Protein AF-0000000073154605 (afdb_homodimer)

Structure (mmCIF, N/CA/C/O backbone):
data_AF-0000000073154605-model_v1
#
loop_
_entity.id
_entity.type
_entity.pdbx_description
1 polymer 'Centromere protein S isoform X3'
#
loop_
_atom_site.group_PDB
_atom_site.id
_atom_site.type_symbol
_atom_site.label_atom_id
_atom_site.label_alt_id
_atom_site.label_comp_id
_atom_site.label_asym_id
_atom_site.label_entity_id
_atom_site.label_seq_id
_atom_site.pdbx_PDB_ins_code
_atom_site.Cartn_x
_atom_site.Cartn_y
_atom_site.Cartn_z
_atom_site.occupancy
_atom_site.B_iso_or_equiv
_atom_site.auth_seq_id
_atom_site.auth_comp_id
_atom_site.auth_asym_id
_atom_site.auth_atom_id
_atom_site.pdbx_PDB_model_num
ATOM 1 N N . MET A 1 1 ? 25.906 -16.406 -21.266 1 54.16 1 MET A N 1
ATOM 2 C CA . MET A 1 1 ? 24.828 -16.844 -20.391 1 54.16 1 MET A CA 1
ATOM 3 C C . MET A 1 1 ? 24.484 -15.773 -19.359 1 54.16 1 MET A C 1
ATOM 5 O O . MET A 1 1 ? 23.312 -15.562 -19.047 1 54.16 1 MET A O 1
ATOM 9 N N . GLY A 1 2 ? 25.531 -15.023 -18.812 1 66.06 2 GLY A N 1
ATOM 10 C CA . GLY A 1 2 ? 25.406 -13.922 -17.875 1 66.06 2 GLY A CA 1
ATOM 11 C C . GLY A 1 2 ? 24.75 -12.695 -18.469 1 66.06 2 GLY A C 1
ATOM 12 O O . GLY A 1 2 ? 24 -12 -17.781 1 66.06 2 GLY A O 1
ATOM 13 N N . SER A 1 3 ? 25.031 -12.633 -19.812 1 69.06 3 SER A N 1
ATOM 14 C CA . SER A 1 3 ? 24.594 -11.414 -20.469 1 69.06 3 SER A CA 1
ATOM 15 C C . SER A 1 3 ? 23.062 -11.383 -20.625 1 69.06 3 SER A C 1
ATOM 17 O O . SER A 1 3 ? 22.438 -10.336 -20.469 1 69.06 3 SER A O 1
ATOM 19 N N . ASP A 1 4 ? 22.5 -12.578 -21.016 1 68.06 4 ASP A N 1
ATOM 20 C CA . ASP A 1 4 ? 21.062 -12.648 -21.203 1 68.06 4 ASP A CA 1
ATOM 21 C C . ASP A 1 4 ? 20.312 -12.43 -19.891 1 68.06 4 ASP A C 1
ATOM 23 O O . ASP A 1 4 ? 19.266 -11.789 -19.875 1 68.06 4 ASP A O 1
ATOM 27 N N . VAL A 1 5 ? 20.906 -13.008 -18.875 1 69.06 5 VAL A N 1
ATOM 28 C CA . VAL A 1 5 ? 20.328 -12.867 -17.547 1 69.06 5 VAL A CA 1
ATOM 29 C C . VAL A 1 5 ? 20.375 -11.398 -17.109 1 69.06 5 VAL A C 1
ATOM 31 O O . VAL A 1 5 ? 19.422 -10.883 -16.547 1 69.06 5 VAL A O 1
ATOM 34 N N . ASP A 1 6 ? 21.422 -10.789 -17.422 1 68.75 6 ASP A N 1
ATOM 35 C CA . ASP A 1 6 ? 21.578 -9.383 -17.062 1 68.75 6 ASP A CA 1
ATOM 36 C C . ASP A 1 6 ? 20.578 -8.508 -17.812 1 68.75 6 ASP A C 1
ATOM 38 O O . ASP A 1 6 ? 20.047 -7.551 -17.234 1 68.75 6 ASP A O 1
ATOM 42 N N . ARG A 1 7 ? 20.312 -8.945 -19.062 1 70.44 7 ARG A N 1
ATOM 43 C CA . ARG A 1 7 ? 19.344 -8.195 -19.859 1 70.44 7 ARG A CA 1
ATOM 44 C C . ARG A 1 7 ? 17.938 -8.367 -19.312 1 70.44 7 ARG A C 1
ATOM 46 O O . ARG A 1 7 ? 17.156 -7.406 -19.25 1 70.44 7 ARG A O 1
ATOM 53 N N . GLY A 1 8 ? 17.609 -9.57 -18.984 1 73.75 8 GLY A N 1
ATOM 54 C CA . GLY A 1 8 ? 16.312 -9.859 -18.391 1 73.75 8 GLY A CA 1
ATOM 55 C C . GLY A 1 8 ? 16.062 -9.086 -17.109 1 73.75 8 GLY A C 1
ATOM 56 O O . GLY A 1 8 ? 14.961 -8.562 -16.906 1 73.75 8 GLY A O 1
ATOM 57 N N . GLU A 1 9 ? 17.078 -8.938 -16.297 1 75.81 9 GLU A N 1
ATOM 58 C CA . GLU A 1 9 ? 16.969 -8.211 -15.031 1 75.81 9 GLU A CA 1
ATOM 59 C C . GLU A 1 9 ? 16.812 -6.707 -15.273 1 75.81 9 GLU A C 1
ATOM 61 O O . GLU A 1 9 ? 16.062 -6.035 -14.562 1 75.81 9 GLU A O 1
ATOM 66 N N . GLU A 1 10 ? 17.531 -6.258 -16.266 1 76.94 10 GLU A N 1
ATOM 67 C CA . GLU A 1 10 ? 17.469 -4.836 -16.609 1 76.94 10 GLU A CA 1
ATOM 68 C C . GLU A 1 10 ? 16.078 -4.461 -17.109 1 76.94 10 GLU A C 1
ATOM 70 O O . GLU A 1 10 ? 15.555 -3.398 -16.781 1 76.94 10 GLU A O 1
ATOM 75 N N . GLU A 1 11 ? 15.539 -5.336 -17.922 1 78.88 11 GLU A N 1
ATOM 76 C CA . GLU A 1 11 ? 14.203 -5.098 -18.469 1 78.88 11 GLU A CA 1
ATOM 77 C C . GLU A 1 11 ? 13.156 -5.117 -17.359 1 78.88 11 GLU A C 1
ATOM 79 O O . GLU A 1 11 ? 12.211 -4.316 -17.375 1 78.88 11 GLU A O 1
ATOM 84 N N . GLU A 1 12 ? 13.312 -5.934 -16.438 1 81.44 12 GLU A N 1
ATOM 85 C CA . GLU A 1 12 ? 12.398 -6.016 -15.305 1 81.44 12 GLU A CA 1
ATOM 86 C C . GLU A 1 12 ? 12.484 -4.762 -14.43 1 81.44 12 GLU A C 1
ATOM 88 O O . GLU A 1 12 ? 11.469 -4.27 -13.945 1 81.44 12 GLU A O 1
ATOM 93 N N . GLU A 1 13 ? 13.703 -4.34 -14.352 1 80.38 13 GLU A N 1
ATOM 94 C CA . GLU A 1 13 ? 13.891 -3.115 -13.578 1 80.38 13 GLU A CA 1
ATOM 95 C C . GLU A 1 13 ? 13.258 -1.918 -14.281 1 80.38 13 GLU A C 1
ATOM 97 O O . GLU A 1 13 ? 12.656 -1.061 -13.633 1 80.38 13 GLU A O 1
ATOM 102 N N . ALA A 1 14 ? 13.492 -1.911 -15.562 1 82.75 14 ALA A N 1
ATOM 103 C CA . ALA A 1 14 ? 12.898 -0.817 -16.328 1 82.75 14 ALA A CA 1
ATOM 104 C C . ALA A 1 14 ? 11.375 -0.839 -16.234 1 82.75 14 ALA A C 1
ATOM 106 O O . ALA A 1 14 ? 10.742 0.208 -16.094 1 82.75 14 ALA A O 1
ATOM 107 N N . ALA A 1 15 ? 10.82 -2 -16.375 1 80.5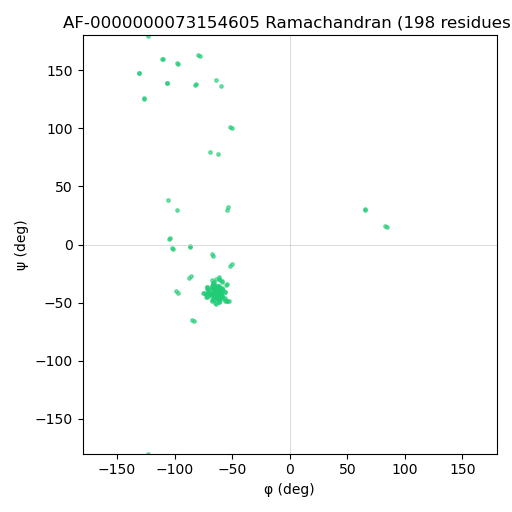6 15 ALA A N 1
ATOM 108 C CA . ALA A 1 15 ? 9.375 -2.131 -16.25 1 80.56 15 ALA A CA 1
ATOM 109 C C . ALA A 1 15 ? 8.906 -1.721 -14.852 1 80.56 15 ALA A C 1
ATOM 111 O O . ALA A 1 15 ? 7.887 -1.049 -14.703 1 80.56 15 ALA A O 1
ATOM 112 N N . SER A 1 16 ? 9.656 -2.027 -13.891 1 85.25 16 SER A N 1
ATOM 113 C CA . SER A 1 16 ? 9.32 -1.676 -12.516 1 85.25 16 SER A CA 1
ATOM 114 C C . SER A 1 16 ? 9.359 -0.166 -12.305 1 85.25 16 SER A C 1
ATOM 116 O O . SER A 1 16 ? 8.516 0.388 -11.594 1 85.25 16 SER A O 1
ATOM 118 N N . GLU A 1 17 ? 10.289 0.474 -12.953 1 87.38 17 GLU A N 1
ATOM 119 C CA . GLU A 1 17 ? 10.398 1.925 -12.828 1 87.38 17 GLU A CA 1
ATOM 120 C C . GLU A 1 17 ? 9.18 2.621 -13.422 1 87.38 17 GLU A C 1
ATOM 122 O O . GLU A 1 17 ? 8.703 3.623 -12.883 1 87.38 17 GLU A O 1
ATOM 127 N N . LEU A 1 18 ? 8.781 2.109 -14.523 1 87.25 18 LEU A N 1
ATOM 128 C CA . LEU A 1 18 ? 7.59 2.672 -15.148 1 87.25 18 LEU A CA 1
ATOM 129 C C . LEU A 1 18 ? 6.375 2.494 -14.242 1 87.25 18 LEU A C 1
ATOM 131 O O . LEU A 1 18 ? 5.57 3.416 -14.086 1 87.25 18 LEU A O 1
ATOM 135 N N . LEU A 1 19 ? 6.242 1.37 -13.703 1 88.88 19 LEU A N 1
ATOM 136 C CA . LEU A 1 19 ? 5.141 1.097 -12.789 1 88.88 19 LEU A CA 1
ATOM 137 C C . LEU A 1 19 ? 5.215 2 -11.562 1 88.88 19 LEU A C 1
ATOM 139 O O . LEU A 1 19 ? 4.188 2.498 -11.086 1 88.88 19 LEU A O 1
ATOM 143 N N . ARG A 1 20 ? 6.426 2.211 -11.133 1 89.19 20 ARG A N 1
ATOM 144 C CA . ARG A 1 20 ? 6.625 3.072 -9.969 1 89.19 20 ARG A CA 1
ATOM 145 C C . ARG A 1 20 ? 6.18 4.5 -10.266 1 89.19 20 ARG A C 1
ATOM 147 O O . ARG A 1 20 ? 5.539 5.141 -9.43 1 89.19 20 ARG A O 1
ATOM 154 N N . ASP A 1 21 ? 6.516 4.98 -11.438 1 90.19 21 ASP A N 1
ATOM 155 C CA . ASP A 1 21 ? 6.137 6.336 -11.828 1 90.19 21 ASP A CA 1
ATOM 156 C C . ASP A 1 21 ? 4.617 6.488 -11.883 1 90.19 21 ASP A C 1
ATOM 158 O O . ASP A 1 21 ? 4.066 7.477 -11.398 1 90.19 21 ASP A O 1
ATOM 162 N N . ARG A 1 22 ? 4.031 5.551 -12.445 1 87.31 22 ARG A N 1
ATOM 163 C CA . ARG A 1 22 ? 2.576 5.578 -12.539 1 87.31 22 ARG A CA 1
ATOM 164 C C . ARG A 1 22 ? 1.94 5.492 -11.156 1 87.31 22 ARG A C 1
ATOM 166 O O . ARG A 1 22 ? 0.987 6.215 -10.859 1 87.31 22 ARG A O 1
ATOM 173 N N . PHE A 1 23 ? 2.471 4.641 -10.336 1 92.25 23 PHE A N 1
ATOM 174 C CA . PHE A 1 23 ? 1.978 4.438 -8.977 1 92.25 23 PHE A CA 1
ATOM 175 C C . PHE A 1 23 ? 2.137 5.707 -8.148 1 92.25 23 PHE A C 1
ATOM 177 O O . PHE A 1 23 ? 1.251 6.055 -7.367 1 92.25 23 PHE A O 1
ATOM 184 N N . ARG A 1 24 ? 3.178 6.371 -8.383 1 91.56 24 ARG A N 1
ATOM 185 C CA . ARG A 1 24 ? 3.459 7.605 -7.648 1 91.56 24 ARG A CA 1
ATOM 186 C C . ARG A 1 24 ? 2.361 8.641 -7.879 1 91.56 24 ARG A C 1
ATOM 188 O O . ARG A 1 24 ? 1.897 9.281 -6.934 1 91.56 24 ARG A O 1
ATOM 195 N N . LEU A 1 25 ? 1.915 8.781 -9.07 1 89.31 25 LEU A N 1
ATOM 196 C CA . LEU A 1 25 ? 0.878 9.758 -9.391 1 89.31 25 LEU A CA 1
ATOM 197 C C . LEU A 1 25 ? -0.416 9.438 -8.648 1 89.31 25 LEU A C 1
ATOM 199 O O . LEU A 1 25 ? -1.068 10.336 -8.117 1 89.31 25 LEU A O 1
ATOM 203 N N . CYS A 1 26 ? -0.722 8.188 -8.609 1 89.44 26 CYS A N 1
ATOM 204 C CA . CYS A 1 26 ? -1.932 7.766 -7.91 1 89.44 26 CYS A CA 1
ATOM 205 C C . CYS A 1 26 ? -1.812 8.031 -6.41 1 89.44 26 CYS A C 1
ATOM 207 O O . CYS A 1 26 ? -2.756 8.516 -5.785 1 89.44 26 CYS A O 1
ATOM 209 N N . THR A 1 27 ? -0.677 7.785 -5.867 1 92.56 27 THR A N 1
ATOM 210 C CA . THR A 1 27 ? -0.478 7.93 -4.43 1 92.56 27 THR A CA 1
ATOM 211 C C . THR A 1 27 ? -0.45 9.406 -4.031 1 92.56 27 THR A C 1
ATOM 213 O O . THR A 1 27 ? -0.938 9.773 -2.959 1 92.56 27 THR A O 1
ATOM 216 N N . ILE A 1 28 ? 0.121 10.203 -4.891 1 90.88 28 ILE A N 1
ATOM 217 C CA . ILE A 1 28 ? 0.143 11.641 -4.648 1 90.88 28 ILE A CA 1
ATOM 218 C C . ILE A 1 28 ? -1.283 12.156 -4.473 1 90.88 28 ILE A C 1
ATOM 220 O O . ILE A 1 28 ? -1.573 12.891 -3.525 1 90.88 28 ILE A O 1
ATOM 224 N N . SER A 1 29 ? -2.119 11.719 -5.375 1 91.81 29 SER A N 1
ATOM 225 C CA . SER A 1 29 ? -3.506 12.172 -5.316 1 91.81 29 SER A CA 1
ATOM 226 C C . SER A 1 29 ? -4.172 11.742 -4.012 1 91.81 29 SER A C 1
ATOM 228 O O . SER A 1 29 ? -4.961 12.5 -3.438 1 91.81 29 SER A O 1
ATOM 230 N N . ILE A 1 30 ? -3.875 10.609 -3.553 1 92.88 30 ILE A N 1
ATOM 231 C CA . ILE A 1 30 ? -4.438 10.094 -2.311 1 92.88 30 ILE A CA 1
ATOM 232 C C . ILE A 1 30 ? -3.928 10.914 -1.129 1 92.88 30 ILE A C 1
ATOM 234 O O . ILE A 1 30 ? -4.715 11.352 -0.285 1 92.88 30 ILE A O 1
ATOM 238 N N . ALA A 1 31 ? -2.646 11.109 -1.117 1 93 31 ALA A N 1
ATOM 239 C CA . ALA A 1 31 ? -2.029 11.852 -0.023 1 93 31 ALA A CA 1
ATOM 240 C C . ALA A 1 31 ? -2.541 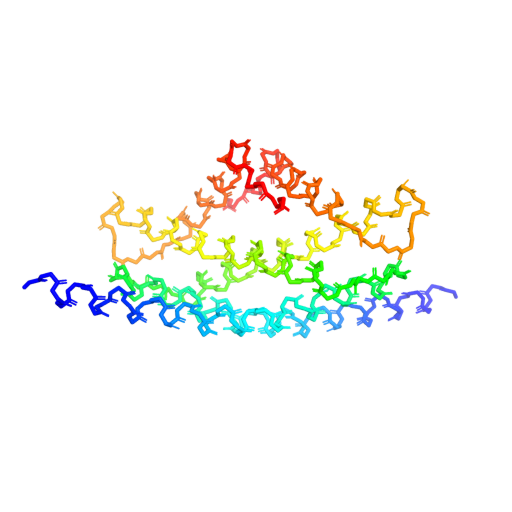13.289 0.023 1 93 31 ALA A C 1
ATOM 242 O O . ALA A 1 31 ? -2.812 13.82 1.101 1 93 31 ALA A O 1
ATOM 243 N N . GLU A 1 32 ? -2.656 13.883 -1.106 1 91.19 32 GLU A N 1
ATOM 244 C CA . GLU A 1 32 ? -3.143 15.258 -1.187 1 91.19 32 GLU A CA 1
ATOM 245 C C . GLU A 1 32 ? -4.605 15.352 -0.755 1 91.19 32 GLU A C 1
ATOM 247 O O . GLU A 1 32 ? -5.004 16.312 -0.102 1 91.19 32 GLU A O 1
ATOM 252 N N . ALA A 1 33 ? -5.359 14.398 -1.197 1 90.88 33 ALA A N 1
ATOM 253 C CA . ALA A 1 33 ? -6.766 14.367 -0.792 1 90.88 33 ALA A CA 1
ATOM 254 C C . ALA A 1 33 ? -6.895 14.25 0.723 1 90.88 33 ALA A C 1
ATOM 256 O O . ALA A 1 33 ? -7.715 14.93 1.339 1 90.88 33 ALA A O 1
ATOM 257 N N . GLU A 1 34 ? -6.133 13.414 1.333 1 91.62 34 GLU A N 1
ATOM 258 C CA . GLU A 1 34 ? -6.152 13.25 2.785 1 91.62 34 GLU A CA 1
ATOM 259 C C . GLU A 1 34 ? -5.699 14.531 3.486 1 91.62 34 GLU A C 1
ATOM 261 O O . GLU A 1 34 ? -6.27 14.914 4.508 1 91.62 34 GLU A O 1
ATOM 266 N N . ALA A 1 35 ? -4.66 15.133 2.906 1 92.06 35 ALA A N 1
ATOM 267 C CA . ALA A 1 35 ? -4.148 16.375 3.484 1 92.06 35 ALA A CA 1
ATOM 268 C C . ALA A 1 35 ? -5.215 17.469 3.479 1 92.06 35 ALA A C 1
ATOM 270 O O . ALA A 1 35 ? -5.387 18.172 4.469 1 92.06 35 ALA A O 1
ATOM 271 N N . LYS A 1 36 ? -5.84 17.594 2.369 1 90.56 36 LYS A N 1
ATOM 272 C CA . LYS A 1 36 ? -6.906 18.578 2.23 1 90.56 36 LYS A CA 1
ATOM 273 C C . LYS A 1 36 ? -8.031 18.312 3.221 1 90.56 36 LYS A C 1
ATOM 275 O O . LYS A 1 36 ? -8.547 19.234 3.854 1 90.56 36 LYS A O 1
ATOM 280 N N . GLN A 1 37 ? -8.414 17.094 3.344 1 88.25 37 GLN A N 1
ATOM 281 C CA . GLN A 1 37 ? -9.492 16.703 4.246 1 88.25 37 GLN A CA 1
ATOM 282 C C . GLN A 1 37 ? -9.148 17.047 5.695 1 88.25 37 GLN A C 1
ATOM 284 O O . GLN A 1 37 ? -10.031 17.391 6.48 1 88.25 37 GLN A O 1
ATOM 289 N N . ASN A 1 38 ? -7.887 17.031 6.031 1 88.75 38 ASN A N 1
ATOM 290 C CA . ASN A 1 38 ? -7.461 17.234 7.414 1 88.75 38 ASN A CA 1
ATOM 291 C C . ASN A 1 38 ? -6.898 18.641 7.621 1 88.75 38 ASN A C 1
ATOM 293 O O . ASN A 1 38 ? -6.375 18.953 8.695 1 88.75 38 ASN A O 1
ATOM 297 N N . GLY A 1 39 ? -7 19.438 6.559 1 90.5 39 GLY A N 1
ATOM 298 C CA . GLY A 1 39 ? -6.512 20.812 6.668 1 90.5 39 GLY A CA 1
ATOM 299 C C . GLY A 1 39 ? -5.012 20.891 6.867 1 90.5 39 GLY A C 1
ATOM 300 O O . GLY A 1 39 ? -4.523 21.75 7.609 1 90.5 39 GLY A O 1
ATOM 301 N N . MET A 1 40 ? -4.293 19.938 6.34 1 92.69 40 MET A N 1
ATOM 302 C CA . MET A 1 40 ? -2.84 19.875 6.465 1 92.69 40 MET A CA 1
ATOM 303 C C . MET A 1 40 ? -2.166 20.141 5.125 1 92.69 40 MET A C 1
ATOM 305 O O . MET A 1 40 ? -2.822 20.141 4.082 1 92.69 40 MET A O 1
ATOM 309 N N . GLU A 1 41 ? -0.926 20.516 5.258 1 93.12 41 GLU A N 1
ATOM 310 C CA . GLU A 1 41 ? -0.073 20.609 4.078 1 93.12 41 GLU A CA 1
ATOM 311 C C . GLU A 1 41 ? 0.935 19.453 4.035 1 93.12 41 GLU A C 1
ATOM 313 O O . GLU A 1 41 ? 1.478 19.062 5.066 1 93.12 41 GLU A O 1
ATOM 318 N N . ILE A 1 42 ? 1.117 18.938 2.865 1 93.56 42 ILE A N 1
ATOM 319 C CA . ILE A 1 42 ? 2.109 17.891 2.676 1 93.56 42 ILE A CA 1
ATOM 320 C C . ILE A 1 42 ? 3.064 18.281 1.55 1 93.56 42 ILE A C 1
ATOM 322 O O . ILE A 1 42 ? 2.631 18.734 0.49 1 93.56 42 ILE A O 1
ATOM 326 N N . SER A 1 43 ? 4.355 18.266 1.868 1 93.31 43 SER A N 1
ATOM 327 C CA . SER A 1 43 ? 5.359 18.656 0.884 1 93.31 43 SER A CA 1
ATOM 328 C C . SER A 1 43 ? 5.621 17.531 -0.115 1 93.31 43 SER A C 1
ATOM 330 O O . SER A 1 43 ? 5.316 16.375 0.155 1 93.31 43 SER A O 1
ATOM 332 N N . GLN A 1 44 ? 6.242 17.906 -1.273 1 91.75 44 GLN A N 1
ATOM 333 C CA . GLN A 1 44 ? 6.488 16.953 -2.357 1 91.75 44 GLN A CA 1
ATOM 334 C C . GLN A 1 44 ? 7.438 15.844 -1.915 1 91.75 44 GLN A C 1
ATOM 336 O O . GLN A 1 44 ? 7.215 14.672 -2.211 1 91.75 44 GLN A O 1
ATOM 341 N N . PRO A 1 45 ? 8.477 16.141 -1.188 1 93.19 45 PRO A N 1
ATOM 342 C CA . PRO A 1 45 ? 9.383 15.078 -0.737 1 93.19 45 PRO A CA 1
ATOM 343 C C . PRO A 1 45 ? 8.688 14.055 0.163 1 93.19 45 PRO A C 1
ATOM 345 O O . PRO A 1 45 ? 8.984 12.859 0.096 1 93.19 45 PRO A O 1
ATOM 348 N N . ILE A 1 46 ? 7.758 14.539 0.985 1 93.62 46 ILE A N 1
ATOM 349 C CA . ILE A 1 46 ? 7.031 13.656 1.886 1 93.62 46 ILE A CA 1
ATOM 350 C C . IL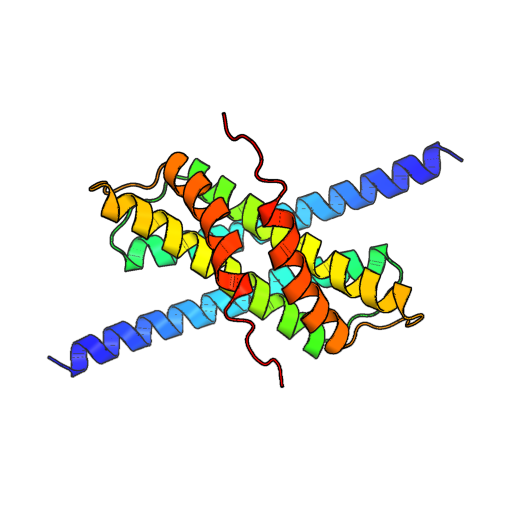E A 1 46 ? 6.074 12.773 1.085 1 93.62 46 ILE A C 1
ATOM 352 O O . ILE A 1 46 ? 5.965 11.578 1.338 1 93.62 46 ILE A O 1
ATOM 356 N N . VAL A 1 47 ? 5.461 13.352 0.114 1 93.31 47 VAL A N 1
ATOM 357 C CA . VAL A 1 47 ? 4.559 12.602 -0.756 1 93.31 47 VAL A CA 1
ATOM 358 C C . VAL A 1 47 ? 5.336 11.508 -1.484 1 93.31 47 VAL A C 1
ATOM 360 O O . VAL A 1 47 ? 4.852 10.383 -1.623 1 93.31 47 VAL A O 1
ATOM 363 N N . ALA A 1 48 ? 6.496 11.883 -1.947 1 92.19 48 ALA A N 1
ATOM 364 C CA . ALA A 1 48 ? 7.352 10.906 -2.627 1 92.19 48 ALA A CA 1
ATOM 365 C C . ALA A 1 48 ? 7.684 9.734 -1.708 1 92.19 48 ALA A C 1
ATOM 367 O O . ALA A 1 48 ? 7.668 8.578 -2.135 1 92.19 48 ALA A O 1
ATOM 368 N N . CYS A 1 49 ? 7.918 10.055 -0.476 1 92.62 49 CYS A N 1
ATOM 369 C CA . CYS A 1 49 ? 8.234 9.016 0.498 1 92.62 49 CYS A CA 1
ATOM 370 C C . CYS A 1 49 ? 7.043 8.094 0.727 1 92.62 49 CYS A C 1
ATOM 372 O O . CYS A 1 49 ? 7.184 6.871 0.719 1 92.62 49 CYS A O 1
ATOM 374 N N . ILE A 1 50 ? 5.953 8.688 0.916 1 91.88 50 ILE A N 1
ATOM 375 C CA . ILE A 1 50 ? 4.727 7.93 1.119 1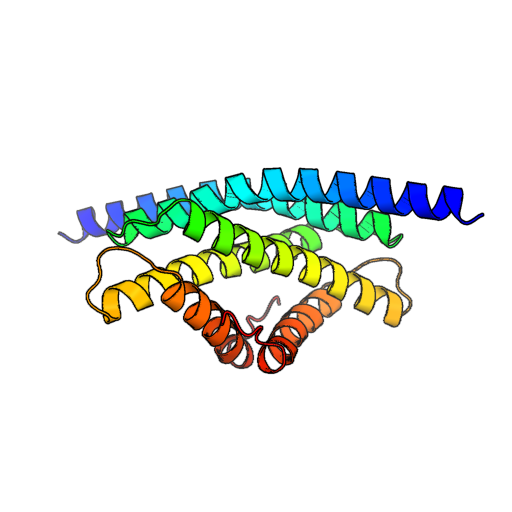 91.88 50 ILE A CA 1
ATOM 376 C C . ILE A 1 50 ? 4.469 7.031 -0.089 1 91.88 50 ILE A C 1
ATOM 378 O O . ILE A 1 50 ? 4.125 5.859 0.065 1 91.88 50 ILE A O 1
ATOM 382 N N . SER A 1 51 ? 4.652 7.617 -1.267 1 92.56 51 SER A N 1
ATOM 383 C CA . SER A 1 51 ? 4.441 6.871 -2.502 1 92.56 51 SER A CA 1
ATOM 384 C C . SER A 1 51 ? 5.379 5.672 -2.592 1 92.56 51 SER A C 1
ATOM 386 O O . SER A 1 51 ? 4.961 4.578 -2.977 1 92.56 51 SER A O 1
ATOM 388 N N . ASP A 1 52 ? 6.598 5.875 -2.232 1 91.19 52 ASP A N 1
ATOM 389 C CA . ASP A 1 52 ? 7.582 4.801 -2.279 1 91.19 52 ASP A CA 1
ATOM 390 C C . ASP A 1 52 ? 7.215 3.674 -1.318 1 91.19 52 ASP A C 1
ATOM 392 O O . ASP A 1 52 ? 7.312 2.496 -1.668 1 91.19 52 ASP A O 1
ATOM 396 N N . LEU A 1 53 ? 6.797 4.023 -0.165 1 90.06 53 LEU A N 1
ATOM 397 C CA . LEU A 1 53 ? 6.395 3.035 0.831 1 90.06 53 LEU A CA 1
ATOM 398 C C . LEU A 1 53 ? 5.188 2.236 0.35 1 90.06 53 LEU A C 1
ATOM 400 O O . LEU A 1 53 ? 5.176 1.007 0.447 1 90.06 53 LEU A O 1
ATOM 404 N N . ALA A 1 54 ? 4.234 2.939 -0.167 1 92.06 54 ALA A N 1
ATOM 405 C CA . ALA A 1 54 ? 3.021 2.283 -0.647 1 92.06 54 ALA A CA 1
ATOM 406 C C . ALA A 1 54 ? 3.324 1.376 -1.837 1 92.06 54 ALA A C 1
ATOM 408 O O . ALA A 1 54 ? 2.752 0.291 -1.959 1 92.06 54 ALA A O 1
ATOM 409 N N . PHE A 1 55 ? 4.219 1.807 -2.674 1 91.94 55 PHE A N 1
ATOM 410 C CA . PHE A 1 55 ? 4.617 0.995 -3.816 1 91.94 55 PHE A CA 1
ATOM 411 C C . PHE A 1 55 ? 5.289 -0.293 -3.359 1 91.94 55 PHE A C 1
ATOM 413 O O . PHE A 1 55 ? 4.977 -1.375 -3.859 1 91.94 55 PHE A O 1
ATOM 420 N N . LYS A 1 56 ? 6.23 -0.148 -2.518 1 89.19 56 LYS A N 1
ATOM 421 C CA . LYS A 1 56 ? 6.934 -1.314 -1.992 1 89.19 56 LYS A CA 1
ATOM 422 C C . LYS A 1 56 ? 5.961 -2.299 -1.349 1 89.19 56 LYS A C 1
ATOM 424 O O . LYS A 1 56 ? 6.105 -3.514 -1.508 1 89.19 56 LYS A O 1
ATOM 429 N N . TYR A 1 57 ? 5.031 -1.785 -0.648 1 89.69 57 TYR A N 1
ATOM 430 C CA . TYR A 1 57 ? 4.02 -2.633 -0.025 1 89.69 57 TYR A CA 1
ATOM 431 C C . TYR A 1 57 ? 3.234 -3.406 -1.076 1 89.69 57 TYR A C 1
ATOM 433 O O . TYR A 1 57 ? 3.043 -4.617 -0.951 1 89.69 57 TYR A O 1
ATOM 441 N N . ALA A 1 58 ? 2.742 -2.719 -2.113 1 92.12 58 ALA A N 1
ATOM 442 C CA . ALA A 1 58 ? 1.967 -3.363 -3.168 1 92.12 58 ALA A CA 1
ATOM 443 C C . ALA A 1 58 ? 2.787 -4.445 -3.869 1 92.12 58 ALA A C 1
ATOM 445 O O . ALA A 1 58 ? 2.281 -5.535 -4.141 1 92.12 58 ALA A O 1
ATOM 446 N N . GLN A 1 59 ? 3.992 -4.078 -4.16 1 91.12 59 GLN A N 1
ATOM 447 C CA . GLN A 1 59 ? 4.879 -5.035 -4.816 1 91.12 59 GLN A CA 1
ATOM 448 C C . GLN A 1 59 ? 5.102 -6.266 -3.945 1 91.12 59 GLN A C 1
ATOM 450 O O . GLN A 1 59 ? 5.051 -7.395 -4.434 1 91.12 59 GLN A O 1
ATOM 455 N N . GLN A 1 60 ? 5.363 -6.039 -2.709 1 91 60 GLN A N 1
ATOM 456 C CA . GLN A 1 60 ? 5.613 -7.133 -1.78 1 91 60 GLN A CA 1
ATOM 457 C C . GLN A 1 60 ? 4.379 -8.016 -1.626 1 91 60 GLN A C 1
ATOM 459 O O . GLN A 1 60 ? 4.488 -9.242 -1.585 1 91 60 GLN A O 1
ATOM 464 N N . LEU A 1 61 ? 3.268 -7.379 -1.462 1 92.06 61 LEU A N 1
ATOM 465 C CA . LEU A 1 61 ? 2.016 -8.125 -1.371 1 92.06 61 LEU A CA 1
ATOM 466 C C . LEU A 1 61 ? 1.832 -9.031 -2.582 1 92.06 61 LEU A C 1
ATOM 468 O O . LEU A 1 61 ? 1.516 -10.211 -2.434 1 92.06 61 LEU A O 1
ATOM 472 N N . ALA A 1 62 ? 2.021 -8.469 -3.775 1 92.75 62 ALA A N 1
ATOM 473 C CA . ALA A 1 62 ? 1.896 -9.227 -5.016 1 92.75 62 ALA A CA 1
ATOM 474 C C . ALA A 1 62 ? 2.883 -10.391 -5.051 1 92.75 62 ALA A C 1
ATOM 476 O O . ALA A 1 62 ? 2.535 -11.5 -5.477 1 92.75 62 ALA A O 1
ATOM 477 N N . LYS A 1 63 ? 4.055 -10.102 -4.605 1 91.69 63 LYS A N 1
ATOM 478 C CA . LYS A 1 63 ? 5.082 -11.133 -4.582 1 91.69 63 LYS A CA 1
ATOM 479 C C . LYS A 1 63 ? 4.723 -12.25 -3.604 1 91.69 63 L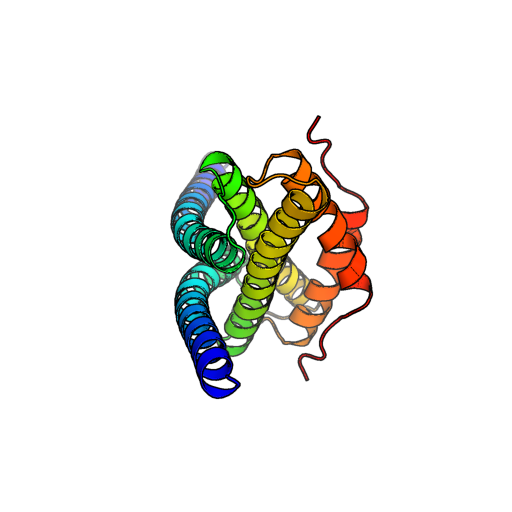YS A C 1
ATOM 481 O O . LYS A 1 63 ? 4.871 -13.43 -3.918 1 91.69 63 LYS A O 1
ATOM 486 N N . ASP A 1 64 ? 4.285 -11.906 -2.439 1 93 64 ASP A N 1
ATOM 487 C CA . ASP A 1 64 ? 3.961 -12.867 -1.392 1 93 64 ASP A CA 1
ATOM 488 C C . ASP A 1 64 ? 2.869 -13.836 -1.852 1 93 64 ASP A C 1
ATOM 490 O O . ASP A 1 64 ? 2.982 -15.047 -1.658 1 93 64 ASP A O 1
ATOM 494 N N . VAL A 1 65 ? 1.863 -13.336 -2.496 1 95.19 65 VAL A N 1
ATOM 495 C CA . VAL A 1 65 ? 0.742 -14.195 -2.877 1 95.19 65 VAL A CA 1
ATOM 496 C C . VAL A 1 65 ? 1.193 -15.195 -3.936 1 95.19 65 VAL A C 1
ATOM 498 O O . VAL A 1 65 ? 0.762 -16.359 -3.926 1 95.19 65 VAL A O 1
ATOM 501 N N . GLU A 1 66 ? 2.016 -14.781 -4.758 1 94.31 66 GLU A N 1
ATOM 502 C CA . GLU A 1 66 ? 2.543 -15.68 -5.773 1 94.31 66 GLU A CA 1
ATOM 503 C C . GLU A 1 66 ? 3.432 -16.75 -5.148 1 94.31 66 GLU A C 1
ATOM 505 O O . GLU A 1 66 ? 3.365 -17.922 -5.531 1 94.31 66 GLU A O 1
ATOM 510 N N . LEU A 1 67 ? 4.246 -16.312 -4.227 1 93.38 67 LEU A N 1
ATOM 511 C CA . LEU A 1 67 ? 5.129 -17.25 -3.545 1 93.38 67 LEU A CA 1
ATOM 512 C C . LEU A 1 67 ? 4.324 -18.297 -2.777 1 93.38 67 LEU A C 1
ATOM 514 O O . LEU A 1 67 ? 4.676 -19.469 -2.771 1 93.38 67 LEU A O 1
ATOM 518 N N . PHE A 1 68 ? 3.271 -17.859 -2.15 1 95 68 PHE A N 1
ATOM 519 C CA . PHE A 1 68 ? 2.414 -18.781 -1.429 1 95 68 PHE A CA 1
ATOM 520 C C . PHE A 1 68 ? 1.796 -19.797 -2.383 1 95 68 PHE A C 1
ATOM 522 O O . PHE A 1 68 ? 1.761 -21 -2.086 1 95 68 PHE A O 1
ATOM 529 N N . ALA A 1 69 ? 1.281 -19.297 -3.531 1 96.31 69 ALA A N 1
ATOM 530 C CA . ALA A 1 69 ? 0.702 -20.188 -4.535 1 96.31 69 ALA A CA 1
ATOM 531 C C . ALA A 1 69 ? 1.731 -21.203 -5.035 1 96.31 69 ALA A C 1
ATOM 533 O O . ALA A 1 69 ? 1.449 -22.391 -5.117 1 96.31 69 ALA A O 1
ATOM 534 N N . GLN A 1 70 ? 2.916 -20.75 -5.316 1 95.06 70 GLN A N 1
ATOM 535 C CA . GLN A 1 70 ? 3.99 -21.625 -5.789 1 95.06 70 GLN A CA 1
ATOM 536 C C . GLN A 1 70 ? 4.355 -22.672 -4.738 1 95.06 70 GLN A C 1
ATOM 538 O O . GLN A 1 70 ? 4.52 -23.844 -5.062 1 95.06 70 GLN A O 1
ATOM 543 N N . HIS A 1 71 ? 4.484 -22.203 -3.531 1 95.56 71 HIS A N 1
ATOM 544 C CA . HIS A 1 71 ? 4.824 -23.094 -2.428 1 95.56 71 HIS A CA 1
ATOM 545 C C . HIS A 1 71 ? 3.783 -24.188 -2.271 1 95.56 71 HIS A C 1
ATOM 547 O O . HIS A 1 71 ? 4.117 -25.312 -1.902 1 95.56 71 HIS A O 1
ATOM 553 N N . ALA A 1 72 ? 2.604 -23.922 -2.566 1 96.25 72 ALA A N 1
ATOM 554 C CA . ALA A 1 72 ? 1.509 -24.891 -2.469 1 96.25 72 ALA A CA 1
ATOM 555 C C . ALA A 1 72 ? 1.386 -25.719 -3.746 1 96.25 72 ALA A C 1
ATOM 557 O O . ALA A 1 72 ? 0.471 -26.531 -3.881 1 96.25 72 ALA A O 1
ATOM 558 N N . GLY A 1 73 ? 2.195 -25.469 -4.754 1 95.88 73 GLY A N 1
ATOM 559 C CA . GLY A 1 73 ? 2.219 -26.234 -5.992 1 95.88 73 GLY A CA 1
ATOM 560 C C . GLY A 1 73 ? 1.18 -25.766 -6.996 1 95.88 73 GLY A C 1
ATOM 561 O O . GLY A 1 73 ? 0.777 -26.531 -7.875 1 95.88 73 GLY A O 1
ATOM 562 N N . ARG A 1 74 ? 0.634 -24.625 -6.793 1 96.38 74 ARG A N 1
ATOM 563 C CA . ARG A 1 74 ? -0.375 -24.094 -7.703 1 96.38 74 ARG A CA 1
ATOM 564 C C . ARG A 1 74 ? 0.245 -23.125 -8.703 1 96.38 74 ARG A C 1
ATOM 566 O O . ARG A 1 74 ? 1.298 -22.547 -8.438 1 96.38 74 ARG A O 1
ATOM 573 N N . LYS A 1 75 ? -0.456 -23 -9.844 1 93.75 75 LYS A N 1
ATOM 574 C CA . LYS A 1 75 ? -0.033 -22.047 -10.867 1 93.75 75 LYS A CA 1
ATOM 575 C C . LYS A 1 75 ? -0.888 -20.781 -10.82 1 93.75 75 LYS A C 1
ATOM 577 O O . LYS A 1 75 ? -0.654 -19.844 -11.586 1 93.75 75 LYS A O 1
ATOM 582 N N . SER A 1 76 ? -1.842 -20.781 -9.992 1 95.38 76 SER A N 1
ATOM 583 C CA . SER A 1 76 ? -2.725 -19.625 -9.852 1 95.38 76 SER A CA 1
ATOM 584 C C . SER A 1 76 ? -2.881 -19.234 -8.383 1 95.38 76 SER A C 1
ATOM 586 O O . SER A 1 76 ? -2.822 -20.094 -7.496 1 95.38 76 SER A O 1
ATOM 588 N N . VAL A 1 77 ? -3.039 -17.969 -8.195 1 95.69 77 VAL A N 1
ATOM 589 C CA . VAL A 1 77 ? -3.229 -17.422 -6.863 1 95.69 77 VAL A CA 1
ATOM 590 C C . VAL A 1 77 ? -4.688 -17.578 -6.438 1 95.69 77 VAL A C 1
ATOM 592 O O . VAL A 1 77 ? -5.598 -17.375 -7.246 1 95.69 77 VAL A O 1
ATOM 595 N N . ASN A 1 78 ? -4.883 -17.953 -5.211 1 94.25 78 ASN A N 1
ATOM 596 C CA . ASN A 1 78 ? -6.242 -17.984 -4.676 1 94.25 78 ASN A CA 1
ATOM 597 C C . ASN A 1 78 ? -6.379 -17.125 -3.43 1 94.25 78 ASN A C 1
ATOM 599 O O . ASN A 1 78 ? -5.414 -16.484 -3 1 94.25 78 ASN A O 1
ATOM 603 N N . MET A 1 79 ? -7.605 -17.094 -2.861 1 93.56 79 MET A N 1
ATOM 604 C CA . MET A 1 79 ? -7.91 -16.172 -1.769 1 93.56 79 MET A CA 1
ATOM 605 C C . MET A 1 79 ? -7.125 -16.531 -0.514 1 93.56 79 MET A C 1
ATOM 607 O O . MET A 1 79 ? -6.75 -15.656 0.269 1 93.56 79 MET A O 1
ATOM 611 N N . GLU A 1 80 ? -6.871 -17.781 -0.276 1 94.31 80 GLU A N 1
ATOM 612 C CA . GLU A 1 80 ? -6.059 -18.188 0.864 1 94.31 80 GLU A CA 1
ATOM 613 C C . GLU A 1 80 ? -4.672 -17.562 0.809 1 94.31 80 GLU A C 1
ATOM 615 O O . GLU A 1 80 ? -4.113 -17.172 1.842 1 94.31 80 GLU A O 1
ATOM 620 N N . ASP A 1 81 ? -4.117 -17.453 -0.375 1 95.38 81 ASP A N 1
ATOM 621 C CA . ASP A 1 81 ? -2.822 -16.797 -0.556 1 95.38 81 ASP A CA 1
ATOM 622 C C . ASP A 1 81 ? -2.883 -15.336 -0.126 1 95.38 81 ASP A C 1
ATOM 624 O O . ASP A 1 81 ? -1.943 -14.828 0.484 1 95.38 81 ASP A O 1
ATOM 628 N N . VAL A 1 82 ? -3.965 -14.664 -0.46 1 93.31 82 VAL A N 1
ATOM 629 C CA . VAL A 1 82 ? -4.156 -13.258 -0.122 1 93.31 82 VAL A CA 1
ATOM 630 C C . VAL A 1 82 ? -4.246 -13.102 1.394 1 93.31 82 VAL A C 1
ATOM 632 O O . VAL A 1 82 ? -3.605 -12.219 1.97 1 93.31 82 VAL A O 1
ATOM 635 N N . ILE A 1 83 ? -4.922 -14.008 2 1 90.19 83 ILE A N 1
ATOM 636 C CA . ILE A 1 83 ? -5.109 -13.961 3.447 1 90.19 83 ILE A CA 1
ATOM 637 C C . ILE A 1 83 ? -3.766 -14.172 4.145 1 90.19 83 ILE A C 1
ATOM 639 O O . ILE A 1 83 ? -3.414 -13.43 5.062 1 90.19 83 ILE A O 1
ATOM 643 N N . LEU A 1 84 ? -3.045 -15.102 3.68 1 90.31 84 LEU A N 1
ATOM 644 C CA . LEU A 1 84 ? -1.732 -15.391 4.25 1 90.31 84 LEU A CA 1
ATOM 645 C C . LEU A 1 84 ? -0.789 -14.203 4.062 1 90.31 84 LEU A C 1
ATOM 647 O O . LEU A 1 84 ? -0.026 -13.867 4.973 1 90.31 84 LEU A O 1
ATOM 651 N N . SER A 1 85 ? -0.795 -13.648 2.9 1 89.88 85 SER A N 1
ATOM 652 C CA . SER A 1 85 ? 0.068 -12.508 2.613 1 89.88 85 SER A CA 1
ATOM 653 C C . SER A 1 85 ? -0.266 -11.328 3.514 1 89.88 85 SER A C 1
ATOM 655 O O . SER A 1 85 ? 0.634 -10.648 4.012 1 89.88 85 SER A O 1
ATOM 657 N N . ASP A 1 86 ? -1.527 -11.086 3.584 1 85.81 86 ASP A N 1
ATOM 658 C CA . ASP A 1 86 ? -1.963 -10 4.453 1 85.81 86 ASP A CA 1
ATOM 659 C C . ASP A 1 86 ? -1.454 -10.203 5.879 1 85.81 86 ASP A C 1
ATOM 661 O O . ASP A 1 86 ? -0.916 -9.273 6.488 1 85.81 86 ASP A O 1
ATOM 665 N N . TYR A 1 87 ? -1.374 -11.414 6.344 1 79.25 87 TYR A N 1
ATOM 666 C CA . TYR A 1 87 ? -0.899 -11.766 7.68 1 79.25 87 TYR A CA 1
ATOM 667 C C . TYR A 1 87 ? 0.616 -11.625 7.773 1 79.25 87 TYR A C 1
ATOM 669 O O . TYR A 1 87 ? 1.136 -11.102 8.766 1 79.25 87 TYR A O 1
ATOM 677 N N . GLN A 1 88 ? 1.293 -12.055 6.758 1 79.19 88 GLN A N 1
ATOM 678 C CA . GLN A 1 88 ? 2.752 -12.055 6.754 1 79.19 88 GLN A CA 1
ATOM 679 C C . GLN A 1 88 ? 3.303 -10.641 6.637 1 79.19 88 GLN A C 1
ATOM 681 O O . GLN A 1 88 ? 4.383 -10.344 7.148 1 79.19 88 GLN A O 1
ATOM 686 N N . ASN A 1 89 ? 2.775 -9.977 5.82 1 72.75 89 ASN A N 1
ATOM 687 C CA . ASN A 1 89 ? 3.254 -8.609 5.645 1 72.75 89 ASN A CA 1
ATOM 688 C C . ASN A 1 89 ? 2.945 -7.742 6.863 1 72.75 89 ASN A C 1
ATOM 690 O O . ASN A 1 89 ? 3.504 -6.656 7.016 1 72.75 89 ASN A O 1
ATOM 694 N N . LEU A 1 90 ? 2.289 -8.25 7.617 1 63.12 90 LEU A N 1
ATOM 695 C CA . LEU A 1 90 ? 2.021 -7.602 8.898 1 63.12 90 LEU A CA 1
ATOM 696 C C . LEU A 1 90 ? 3.094 -7.953 9.922 1 63.12 90 LEU A C 1
ATOM 698 O O . LEU A 1 90 ? 3.51 -7.102 10.711 1 63.12 90 LEU A O 1
ATOM 702 N N . VAL A 1 91 ? 3.771 -9.141 9.867 1 53.94 91 VAL A N 1
ATOM 703 C CA . VAL A 1 91 ? 4.684 -9.695 10.867 1 53.94 91 VAL A CA 1
ATOM 704 C C . VAL A 1 91 ? 6.078 -9.102 10.68 1 53.94 91 VAL A C 1
ATOM 706 O O . VAL A 1 91 ? 6.703 -8.648 11.641 1 53.94 91 VAL A O 1
ATOM 709 N N . PRO A 1 92 ? 6.867 -9.312 9.578 1 51 92 PRO A N 1
ATOM 710 C CA . PRO A 1 92 ? 8.25 -8.867 9.414 1 51 92 PRO A CA 1
ATOM 711 C C . PRO A 1 92 ? 8.422 -7.371 9.688 1 51 92 PRO A C 1
ATOM 713 O O . PRO A 1 92 ? 9.484 -6.941 10.148 1 51 92 PRO A O 1
ATOM 716 N N . TRP A 1 93 ? 7.645 -6.559 9.156 1 49.25 93 TRP A N 1
ATOM 717 C CA . TRP A 1 93 ? 7.824 -5.121 9.344 1 49.25 93 TRP A CA 1
ATOM 718 C C . TRP A 1 93 ? 7.926 -4.781 10.828 1 49.25 93 TRP A C 1
ATOM 720 O O . TRP A 1 93 ? 8.508 -3.758 11.195 1 49.25 93 TRP A O 1
ATOM 730 N N . LEU A 1 94 ? 7.512 -5.602 11.664 1 46.97 94 LEU A N 1
ATOM 731 C CA . LEU A 1 94 ? 7.883 -5.48 13.07 1 46.97 94 LEU A CA 1
ATOM 732 C C . LEU A 1 94 ? 9.383 -5.652 13.25 1 46.97 94 LEU A C 1
ATOM 734 O O . LEU A 1 94 ? 9.992 -5 14.102 1 46.97 94 LEU A O 1
ATOM 738 N N . GLU A 1 95 ? 10 -6.352 12.484 1 49.72 95 GLU A N 1
ATOM 739 C CA . GLU A 1 95 ? 11.406 -6.66 12.695 1 49.72 95 GLU A CA 1
ATOM 740 C C . GLU A 1 95 ? 12.305 -5.734 11.883 1 49.72 95 GLU A C 1
ATOM 742 O O . GLU A 1 95 ? 13.438 -5.457 12.273 1 49.72 95 GLU A O 1
ATOM 747 N N . GLU A 1 96 ? 12.062 -5.371 10.641 1 43.28 96 GLU A N 1
ATOM 748 C CA . GLU A 1 96 ? 13.008 -4.746 9.727 1 43.28 96 GLU A CA 1
ATOM 749 C C . GLU A 1 96 ? 12.82 -3.232 9.688 1 43.28 96 GLU A C 1
ATOM 751 O O . GLU A 1 96 ? 13.344 -2.559 8.797 1 43.28 96 GLU A O 1
ATOM 756 N N . MET A 1 97 ? 12.422 -2.508 10.57 1 42 97 MET A N 1
ATOM 757 C CA . MET A 1 97 ? 12.312 -1.052 10.578 1 42 97 MET A CA 1
ATOM 758 C C . MET A 1 97 ? 13.617 -0.406 10.133 1 42 97 MET A C 1
ATOM 760 O O . MET A 1 97 ? 14.68 -0.7 10.688 1 42 97 MET A O 1
ATOM 764 N N . PRO A 1 98 ? 13.68 0.029 8.859 1 35.34 98 PRO A N 1
ATOM 765 C CA . PRO A 1 98 ? 14.93 0.729 8.555 1 35.34 98 PRO A CA 1
ATOM 766 C C . PRO A 1 98 ? 15.148 1.961 9.43 1 35.34 98 PRO A C 1
ATOM 768 O O . PRO A 1 98 ? 14.18 2.553 9.922 1 35.34 98 PRO A O 1
ATOM 771 N N . ASP A 1 99 ? 16.312 2.119 9.883 1 33 99 ASP A N 1
ATOM 772 C CA . ASP A 1 99 ? 16.859 3.273 10.594 1 33 99 ASP A CA 1
ATOM 773 C C . ASP A 1 99 ? 16.844 4.516 9.711 1 33 99 ASP A C 1
ATOM 775 O O . ASP A 1 99 ? 17.516 4.555 8.672 1 33 99 ASP A O 1
ATOM 779 N N . CYS A 1 100 ? 15.727 5.172 9.531 1 35.28 100 CYS A N 1
ATOM 780 C CA . CYS A 1 100 ? 15.797 6.496 8.922 1 35.28 100 CYS A CA 1
ATOM 781 C C . CYS A 1 100 ? 16.75 7.402 9.688 1 35.28 100 CYS A C 1
ATOM 783 O O . CYS A 1 100 ? 16.656 8.633 9.594 1 35.28 100 CYS A O 1
ATOM 785 N N . SER A 1 101 ? 17.734 7.062 10.312 1 27.53 101 SER A N 1
ATOM 786 C CA . SER A 1 101 ? 18.719 7.988 10.836 1 27.53 101 SER A CA 1
ATOM 787 C C . SER A 1 101 ? 19.469 8.703 9.711 1 27.53 101 SER A C 1
ATOM 789 O O . SER A 1 101 ? 19.672 8.133 8.641 1 27.53 101 SER A O 1
ATOM 791 N N . MET B 1 1 ? -28.172 21.594 9.914 1 54.12 1 MET B N 1
ATOM 792 C CA . MET B 1 1 ? -26.781 21.406 10.32 1 54.12 1 MET B CA 1
ATOM 793 C C . MET B 1 1 ? -26.281 20.016 9.953 1 54.12 1 MET B C 1
ATOM 795 O O . MET B 1 1 ? -25.141 19.859 9.531 1 54.12 1 MET B O 1
ATOM 799 N N . GLY B 1 2 ? -27.172 18.953 10.094 1 66.06 2 GLY B N 1
ATOM 800 C CA . GLY B 1 2 ? -26.922 17.562 9.742 1 66.06 2 GLY B CA 1
ATOM 801 C C . GLY B 1 2 ? -26.734 17.344 8.258 1 66.06 2 GLY B C 1
ATOM 802 O O . GLY B 1 2 ? -25.922 16.531 7.836 1 66.06 2 GLY B O 1
ATOM 803 N N . SER B 1 3 ? -27.5 18.25 7.566 1 68.81 3 SER B N 1
ATOM 804 C CA . SER B 1 3 ? -27.562 18.047 6.125 1 68.81 3 SER B CA 1
ATOM 805 C C . SER B 1 3 ? -26.25 18.422 5.457 1 68.81 3 SER B C 1
ATOM 807 O O . SER B 1 3 ? -25.797 17.734 4.531 1 68.81 3 SER B O 1
ATOM 809 N N . ASP B 1 4 ? -25.688 19.578 5.918 1 66.81 4 ASP B N 1
ATOM 810 C CA . ASP B 1 4 ? -24.422 20.031 5.324 1 66.81 4 ASP B CA 1
ATOM 811 C C . ASP B 1 4 ? -23.297 19.047 5.613 1 66.81 4 ASP B C 1
ATOM 813 O O . ASP B 1 4 ? -22.438 18.812 4.762 1 66.81 4 ASP B O 1
ATOM 817 N N . VAL B 1 5 ? -23.344 18.547 6.836 1 69 5 VAL B N 1
ATOM 818 C CA . VAL B 1 5 ? -22.328 17.578 7.242 1 69 5 VAL B CA 1
ATOM 819 C C . VAL B 1 5 ? -22.484 16.312 6.41 1 69 5 VAL B C 1
ATOM 821 O O . VAL B 1 5 ? -21.484 15.719 5.984 1 69 5 VAL B O 1
ATOM 824 N N . ASP B 1 6 ? -23.656 15.945 6.168 1 68.62 6 ASP B N 1
ATOM 825 C CA . ASP B 1 6 ? -23.922 14.75 5.375 1 68.62 6 ASP B CA 1
ATOM 826 C C . ASP B 1 6 ? -23.438 14.922 3.941 1 68.62 6 ASP B C 1
ATOM 828 O O . ASP B 1 6 ? -22.906 13.977 3.342 1 68.62 6 ASP B O 1
ATOM 832 N N . ARG B 1 7 ? -23.578 16.172 3.473 1 69.88 7 ARG B N 1
ATOM 833 C CA . ARG B 1 7 ? -23.125 16.453 2.113 1 69.88 7 ARG B CA 1
ATOM 834 C C . ARG B 1 7 ? -21.609 16.422 2.021 1 69.88 7 ARG B C 1
ATOM 836 O O . ARG B 1 7 ? -21.047 15.891 1.057 1 69.88 7 ARG B O 1
ATOM 843 N N . GLY B 1 8 ? -20.984 17 2.996 1 73.38 8 GLY B N 1
ATOM 844 C CA . GLY B 1 8 ? -19.531 16.969 3.059 1 73.38 8 GLY B CA 1
ATOM 845 C C . GLY B 1 8 ? -18.953 15.57 3.1 1 73.38 8 GLY B C 1
ATOM 846 O O . GLY B 1 8 ? -17.969 15.281 2.424 1 73.38 8 GLY B O 1
ATOM 847 N N . GLU B 1 9 ? -19.625 14.688 3.811 1 75.69 9 GLU B N 1
ATOM 848 C CA . GLU B 1 9 ? -19.172 13.305 3.926 1 75.69 9 GLU B CA 1
ATOM 849 C C . GLU B 1 9 ? -19.391 12.547 2.615 1 75.69 9 GLU B C 1
ATOM 851 O O . GLU B 1 9 ? -18.562 11.719 2.234 1 75.69 9 GLU B O 1
ATOM 856 N N . GLU B 1 10 ? -20.5 12.859 2.002 1 76.25 10 GLU B N 1
ATOM 857 C CA . GLU B 1 10 ? -20.797 12.219 0.729 1 76.25 10 GLU B CA 1
ATOM 858 C C . GLU B 1 10 ? -19.781 12.609 -0.345 1 76.25 10 GLU B C 1
ATOM 860 O O . GLU B 1 10 ? -19.375 11.766 -1.147 1 76.25 10 GLU B O 1
ATOM 865 N N . GLU B 1 11 ? -19.453 13.867 -0.351 1 78.19 11 GLU B N 1
ATOM 866 C CA . GLU B 1 11 ? -18.469 14.359 -1.315 1 78.19 11 GLU B CA 1
ATOM 867 C C . GLU B 1 11 ? -17.094 13.727 -1.075 1 78.19 11 GLU B C 1
ATOM 869 O O . GLU B 1 11 ? -16.391 13.398 -2.025 1 78.19 11 GLU B O 1
ATOM 874 N N . GLU B 1 12 ? -16.766 13.539 0.107 1 81.19 12 GLU B N 1
ATOM 875 C CA . GLU B 1 12 ? -15.492 12.906 0.458 1 81.19 12 GLU B CA 1
ATOM 876 C C . GLU B 1 12 ? -15.469 11.438 0.039 1 81.19 12 GLU B C 1
ATOM 878 O O . GLU B 1 12 ? -14.445 10.938 -0.435 1 81.19 12 GLU B O 1
ATOM 883 N N . GLU B 1 13 ? -16.625 10.906 0.221 1 80.25 13 GLU B N 1
ATOM 884 C CA . GLU B 1 13 ? -16.719 9.516 -0.197 1 80.25 13 GLU B CA 1
ATOM 885 C C . GLU B 1 13 ? -16.625 9.383 -1.713 1 80.25 13 GLU B C 1
ATOM 887 O O . GLU B 1 13 ? -15.977 8.453 -2.217 1 80.25 13 GLU B O 1
ATOM 892 N N . ALA B 1 14 ? -17.312 10.281 -2.354 1 82.25 14 ALA B N 1
ATOM 893 C CA . ALA B 1 14 ? -17.25 10.25 -3.812 1 82.25 14 ALA B CA 1
ATOM 894 C C . ALA B 1 14 ? -15.82 10.469 -4.309 1 82.25 14 ALA B C 1
ATOM 896 O O . ALA B 1 14 ? -15.375 9.797 -5.242 1 82.25 14 ALA B O 1
ATOM 897 N N . ALA B 1 15 ? -15.148 11.414 -3.711 1 80 15 ALA B N 1
ATOM 898 C CA . ALA B 1 15 ? -13.758 11.656 -4.078 1 80 15 ALA B CA 1
ATOM 899 C C . ALA B 1 15 ? -12.891 10.438 -3.785 1 80 15 ALA B C 1
ATOM 901 O O . ALA B 1 15 ? -12.023 10.078 -4.586 1 80 15 ALA B O 1
ATOM 902 N N . SER B 1 16 ? -13.172 9.797 -2.756 1 85 16 SER B N 1
ATOM 903 C CA . SER B 1 16 ? -12.414 8.602 -2.381 1 85 16 SER B CA 1
ATOM 904 C C . SER B 1 16 ? -12.641 7.469 -3.373 1 85 16 SER B C 1
ATOM 906 O O . SER B 1 16 ? -11.711 6.734 -3.705 1 85 16 SER B O 1
ATOM 908 N N . GLU B 1 17 ? -13.844 7.387 -3.867 1 87.25 17 GLU B N 1
ATOM 909 C CA . GLU B 1 17 ? -14.156 6.344 -4.84 1 87.25 17 GLU B CA 1
ATOM 910 C C . GLU B 1 17 ? -13.391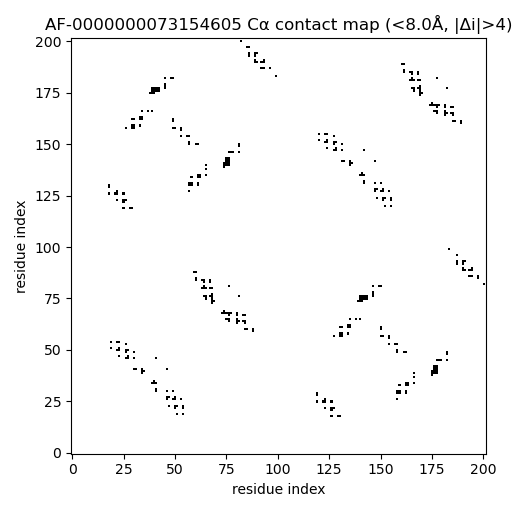 6.555 -6.141 1 87.25 17 GLU B C 1
ATOM 912 O O . GLU B 1 17 ? -12.93 5.594 -6.762 1 87.25 17 GLU B O 1
ATOM 917 N N . LEU B 1 18 ? -13.359 7.773 -6.523 1 87.06 18 LEU B N 1
ATOM 918 C CA . LEU B 1 18 ? -12.594 8.086 -7.727 1 87.06 18 LEU B CA 1
ATOM 919 C C . LEU B 1 18 ? -11.117 7.742 -7.543 1 87.06 18 LEU B C 1
ATOM 921 O O . LEU B 1 18 ? -10.492 7.184 -8.445 1 87.06 18 LEU B O 1
ATOM 925 N N . LEU B 1 19 ? -10.594 8.078 -6.445 1 89 19 LEU B N 1
ATOM 926 C CA . LEU B 1 19 ? -9.203 7.77 -6.145 1 89 19 LEU B CA 1
ATOM 927 C C . LEU B 1 19 ? -8.977 6.262 -6.113 1 89 19 LEU B C 1
ATOM 929 O O . LEU B 1 19 ? -7.953 5.773 -6.605 1 89 19 LEU B O 1
ATOM 933 N N . ARG B 1 20 ? -9.961 5.59 -5.59 1 89.06 20 ARG B N 1
ATOM 934 C CA . ARG B 1 20 ? -9.859 4.137 -5.516 1 89.06 20 ARG B CA 1
ATOM 935 C C . ARG B 1 20 ? -9.82 3.52 -6.91 1 89.06 20 ARG B C 1
ATOM 937 O O . ARG B 1 20 ? -9.039 2.602 -7.164 1 89.06 20 ARG B O 1
ATOM 944 N N . ASP B 1 21 ? -10.648 4.02 -7.797 1 90.06 21 ASP B N 1
ATOM 945 C CA . ASP B 1 21 ? -10.688 3.512 -9.164 1 90.06 21 ASP B CA 1
ATOM 946 C C . ASP B 1 21 ? -9.359 3.732 -9.867 1 90.06 21 ASP B C 1
ATOM 948 O O . ASP B 1 21 ? -8.852 2.832 -10.547 1 90.06 21 ASP B O 1
ATOM 952 N N . ARG B 1 22 ? -8.859 4.852 -9.688 1 87.38 22 ARG B N 1
ATOM 953 C CA . ARG B 1 22 ? -7.566 5.164 -10.297 1 87.38 22 ARG B CA 1
ATOM 954 C C . ARG B 1 22 ? -6.461 4.301 -9.703 1 87.38 22 ARG B C 1
ATOM 956 O O . ARG B 1 22 ? -5.609 3.785 -10.438 1 87.38 22 ARG B O 1
ATOM 963 N N . PHE B 1 23 ? -6.488 4.152 -8.43 1 92.25 23 PHE B N 1
ATOM 964 C CA . PHE B 1 23 ? -5.496 3.361 -7.707 1 92.25 23 PHE B CA 1
ATOM 965 C C . PHE B 1 23 ? -5.559 1.899 -8.133 1 92.25 23 PHE B C 1
ATOM 967 O O . PHE B 1 23 ? -4.523 1.249 -8.297 1 92.25 23 PHE B O 1
ATOM 974 N N . ARG B 1 24 ? -6.715 1.467 -8.383 1 91.5 24 ARG B N 1
ATOM 975 C CA . ARG B 1 24 ? -6.918 0.082 -8.789 1 91.5 24 ARG B CA 1
ATOM 976 C C . ARG B 1 24 ? -6.188 -0.214 -10.094 1 91.5 24 ARG B C 1
ATOM 978 O O . ARG B 1 24 ? -5.527 -1.247 -10.227 1 91.5 24 ARG B O 1
ATOM 985 N N . LEU B 1 25 ? -6.25 0.65 -11.039 1 89.12 25 LEU B N 1
ATOM 986 C CA . LEU B 1 25 ? -5.598 0.448 -12.328 1 89.12 25 LEU B CA 1
ATOM 987 C C . LEU B 1 25 ? -4.086 0.329 -12.156 1 89.12 25 LEU B C 1
ATOM 989 O O . LEU B 1 25 ? -3.453 -0.532 -12.773 1 89.12 25 LEU B O 1
ATOM 993 N N . CYS B 1 26 ? -3.561 1.153 -11.32 1 89.31 26 CYS B N 1
ATOM 994 C CA . CYS B 1 26 ? -2.125 1.112 -11.078 1 89.31 26 CYS B CA 1
ATOM 995 C C . CYS B 1 26 ? -1.725 -0.191 -10.398 1 89.31 26 CYS B C 1
ATOM 997 O O . CYS B 1 26 ? -0.724 -0.808 -10.766 1 89.31 26 CYS B O 1
ATOM 999 N N . THR B 1 27 ? -2.518 -0.628 -9.484 1 92.5 27 THR B N 1
ATOM 1000 C CA . THR B 1 27 ? -2.191 -1.826 -8.719 1 92.5 27 THR B CA 1
ATOM 1001 C C . THR B 1 27 ? -2.328 -3.076 -9.586 1 92.5 27 THR B C 1
ATOM 1003 O O . THR B 1 27 ? -1.552 -4.023 -9.445 1 92.5 27 THR B O 1
ATOM 1006 N N . ILE B 1 28 ? -3.309 -3.057 -10.445 1 90.75 28 ILE B N 1
ATOM 1007 C CA . ILE B 1 28 ? -3.494 -4.168 -11.375 1 90.75 28 ILE B CA 1
ATOM 1008 C C . ILE B 1 28 ? -2.223 -4.379 -12.195 1 90.75 28 ILE B C 1
ATOM 1010 O O . ILE B 1 28 ? -1.737 -5.504 -12.32 1 90.75 28 ILE B O 1
ATOM 1014 N N . SER B 1 29 ? -1.724 -3.279 -12.672 1 91.56 29 SER B N 1
ATOM 1015 C CA . SER B 1 29 ? -0.519 -3.367 -13.492 1 91.56 29 SER B CA 1
ATOM 1016 C C . SER B 1 29 ? 0.648 -3.943 -12.695 1 91.56 29 SER B C 1
ATOM 1018 O O . SER B 1 29 ? 1.445 -4.719 -13.227 1 91.56 29 SER B O 1
ATOM 1020 N N . ILE B 1 30 ? 0.75 -3.617 -11.492 1 92.69 30 ILE B N 1
ATOM 1021 C CA . ILE B 1 30 ? 1.819 -4.105 -10.625 1 92.69 30 ILE B CA 1
ATOM 1022 C C . ILE B 1 30 ? 1.647 -5.605 -10.391 1 92.69 30 ILE B C 1
ATOM 1024 O O . ILE B 1 30 ? 2.598 -6.375 -10.539 1 92.69 30 ILE B O 1
ATOM 1028 N N . ALA B 1 31 ? 0.452 -5.961 -10.055 1 92.81 31 ALA B N 1
ATOM 1029 C CA . ALA B 1 31 ? 0.163 -7.363 -9.773 1 92.81 31 ALA B CA 1
ATOM 1030 C C . ALA B 1 31 ? 0.392 -8.234 -11.008 1 92.81 31 ALA B C 1
ATOM 1032 O O . ALA B 1 31 ? 0.945 -9.328 -10.906 1 92.81 31 ALA B O 1
ATOM 1033 N N . GLU B 1 32 ? -0.027 -7.754 -12.125 1 91 32 GLU B N 1
ATOM 1034 C CA . GLU B 1 32 ? 0.145 -8.492 -13.375 1 91 32 GLU B CA 1
ATOM 1035 C C . GLU B 1 32 ? 1.62 -8.609 -13.742 1 91 32 GLU B C 1
ATOM 1037 O O . GLU B 1 32 ? 2.057 -9.648 -14.242 1 91 32 GLU B O 1
ATOM 1042 N N . ALA B 1 33 ? 2.312 -7.539 -13.562 1 90.62 33 ALA B N 1
ATOM 1043 C CA . ALA B 1 33 ? 3.746 -7.566 -13.836 1 90.62 33 ALA B CA 1
ATOM 1044 C C . ALA B 1 33 ? 4.453 -8.594 -12.945 1 90.62 33 ALA B C 1
ATOM 1046 O O . ALA B 1 33 ? 5.309 -9.344 -13.422 1 90.62 33 ALA B O 1
ATOM 1047 N N . GLU B 1 34 ? 4.137 -8.641 -11.703 1 91.38 34 GLU B N 1
ATOM 1048 C CA . GLU B 1 34 ? 4.727 -9.617 -10.789 1 91.38 34 GLU B CA 1
ATOM 1049 C C . GLU B 1 34 ? 4.352 -11.039 -11.172 1 91.38 34 GLU B C 1
ATOM 1051 O O . GLU B 1 34 ? 5.18 -11.953 -11.102 1 91.38 34 GLU B O 1
ATOM 1056 N N . ALA B 1 35 ? 3.074 -11.188 -11.555 1 92 35 ALA B N 1
ATOM 1057 C CA . ALA B 1 35 ? 2.607 -12.508 -11.961 1 92 35 ALA B CA 1
ATOM 1058 C C . ALA B 1 35 ? 3.387 -13.016 -13.172 1 92 35 ALA B C 1
ATOM 1060 O O . ALA B 1 35 ? 3.789 -14.18 -13.219 1 92 35 ALA B O 1
ATOM 1061 N N . LYS B 1 36 ? 3.514 -12.172 -14.125 1 90.44 36 LYS B N 1
ATOM 1062 C CA . LYS B 1 36 ? 4.262 -12.516 -15.328 1 90.44 36 LYS B CA 1
ATOM 1063 C C . LYS B 1 36 ? 5.707 -12.875 -15 1 90.44 36 LYS B C 1
ATOM 1065 O O . LYS B 1 36 ? 6.242 -13.859 -15.523 1 90.44 36 LYS B O 1
ATOM 1070 N N . GLN B 1 37 ? 6.324 -12.125 -14.164 1 88.19 37 GLN B N 1
ATOM 1071 C CA . GLN B 1 37 ? 7.711 -12.344 -13.766 1 88.19 37 GLN B CA 1
ATOM 1072 C C . GLN B 1 37 ? 7.879 -13.703 -13.086 1 88.19 37 GLN B C 1
ATOM 1074 O O . GLN B 1 37 ? 8.914 -14.352 -13.234 1 88.19 37 GLN B O 1
ATOM 1079 N N . ASN B 1 38 ? 6.848 -14.18 -12.438 1 88.62 38 ASN B N 1
ATOM 1080 C CA . ASN B 1 38 ? 6.938 -15.414 -11.664 1 88.62 38 ASN B CA 1
ATOM 1081 C C . ASN B 1 38 ? 6.254 -16.578 -12.383 1 88.62 38 ASN B C 1
ATOM 1083 O O . ASN B 1 38 ? 6.125 -17.672 -11.82 1 88.62 38 ASN B O 1
ATOM 1087 N N . GLY B 1 39 ? 5.809 -16.281 -13.602 1 90.31 39 GLY B N 1
ATOM 1088 C CA . GLY B 1 39 ? 5.16 -17.328 -14.375 1 90.31 39 GLY B CA 1
ATOM 1089 C C . GLY B 1 39 ? 3.852 -17.797 -13.766 1 90.31 39 GLY B C 1
ATOM 1090 O O . GLY B 1 39 ? 3.531 -18.984 -13.805 1 90.31 39 GLY B O 1
ATOM 1091 N N . MET B 1 40 ? 3.172 -16.922 -13.078 1 92.56 40 MET B N 1
ATOM 1092 C CA . MET B 1 40 ? 1.904 -17.234 -12.422 1 92.56 40 MET B CA 1
ATOM 1093 C C . MET B 1 40 ? 0.744 -16.531 -13.117 1 92.56 40 MET B C 1
ATOM 1095 O O . MET B 1 40 ? 0.955 -15.641 -13.945 1 92.56 40 MET B O 1
ATOM 1099 N N . GLU B 1 41 ? -0.401 -17.078 -12.867 1 92.94 41 GLU B N 1
ATOM 1100 C CA . GLU B 1 41 ? -1.635 -16.406 -13.281 1 92.94 41 GLU B CA 1
ATOM 1101 C C . GLU B 1 41 ? -2.371 -15.82 -12.086 1 92.94 41 GLU B C 1
ATOM 1103 O O . GLU B 1 41 ? -2.416 -16.422 -11.016 1 92.94 41 GLU B O 1
ATOM 1108 N N . ILE B 1 42 ? -2.881 -14.648 -12.273 1 93.44 42 ILE B N 1
ATOM 1109 C CA . ILE B 1 42 ? -3.666 -14.008 -11.227 1 93.44 42 ILE B CA 1
ATOM 1110 C C . ILE B 1 42 ? -5.027 -13.594 -11.789 1 93.44 42 ILE B C 1
ATOM 1112 O O . ILE B 1 42 ? -5.105 -13.016 -12.875 1 93.44 42 ILE B O 1
ATOM 1116 N N . SER B 1 43 ? -6.078 -14.039 -11.109 1 93.12 43 SER B N 1
ATOM 1117 C CA . SER B 1 43 ? -7.426 -13.734 -11.578 1 93.12 43 SER B CA 1
ATOM 1118 C C . SER B 1 43 ? -7.84 -12.32 -11.195 1 93.12 43 SER B C 1
ATOM 1120 O O . SER B 1 43 ? -7.254 -11.719 -10.297 1 93.12 43 SER B O 1
ATOM 1122 N N . GLN B 1 44 ? -8.906 -11.805 -11.875 1 91.69 44 GLN B N 1
ATOM 1123 C CA . GLN B 1 44 ? -9.359 -10.438 -11.68 1 91.69 44 GLN B CA 1
ATOM 1124 C C . GLN B 1 44 ? -9.867 -10.219 -10.258 1 91.69 44 GLN B C 1
ATOM 1126 O O . GLN B 1 44 ? -9.562 -9.203 -9.633 1 91.69 44 GLN B O 1
ATOM 1131 N N . PRO B 1 45 ? -10.594 -11.133 -9.688 1 93.12 45 PRO B N 1
ATOM 1132 C CA . PRO B 1 45 ? -11.062 -10.938 -8.312 1 93.12 45 PRO B CA 1
ATOM 1133 C C . PRO B 1 45 ? -9.906 -10.828 -7.312 1 93.12 45 PRO B C 1
ATOM 1135 O O . PRO B 1 45 ? -9.992 -10.062 -6.348 1 93.12 45 PRO B O 1
ATOM 1138 N N . ILE B 1 46 ? -8.844 -11.586 -7.562 1 93.5 46 ILE B N 1
ATOM 1139 C CA . ILE B 1 46 ? -7.688 -11.555 -6.676 1 93.5 46 ILE B CA 1
ATOM 1140 C C . ILE B 1 46 ? -6.957 -10.219 -6.824 1 93.5 46 ILE B C 1
ATOM 1142 O O . ILE B 1 46 ? -6.551 -9.617 -5.832 1 93.5 46 ILE B O 1
ATOM 1146 N N . VAL B 1 47 ? -6.863 -9.758 -8.016 1 93.19 47 VAL B N 1
ATOM 1147 C CA . VAL B 1 47 ? -6.234 -8.469 -8.281 1 93.19 47 VAL B CA 1
ATOM 1148 C C . VAL B 1 47 ? -7.02 -7.359 -7.578 1 93.19 47 VAL B C 1
ATOM 1150 O O . VAL B 1 47 ? -6.434 -6.445 -6.996 1 93.19 47 VAL B O 1
ATOM 1153 N N . ALA B 1 48 ? -8.32 -7.469 -7.672 1 92 48 ALA B N 1
ATOM 1154 C CA . ALA B 1 48 ? -9.172 -6.488 -7.008 1 92 48 ALA B CA 1
ATOM 1155 C C . ALA B 1 48 ? -8.93 -6.48 -5.5 1 92 48 ALA B C 1
ATOM 1157 O O . ALA B 1 48 ? -8.867 -5.414 -4.883 1 92 48 ALA B O 1
ATOM 1158 N N . CYS B 1 49 ? -8.727 -7.637 -4.965 1 92.56 49 CYS B N 1
ATOM 1159 C CA . CYS B 1 49 ? -8.469 -7.754 -3.535 1 92.56 49 CYS B CA 1
ATOM 1160 C C . CYS B 1 49 ? -7.137 -7.117 -3.17 1 92.56 49 CYS B C 1
ATOM 1162 O O . CYS B 1 49 ? -7.051 -6.352 -2.209 1 92.56 49 CYS B O 1
ATOM 1164 N N . ILE B 1 50 ? -6.184 -7.441 -3.916 1 91.94 50 ILE B N 1
ATOM 1165 C CA . ILE B 1 50 ? -4.855 -6.883 -3.695 1 91.94 50 ILE B CA 1
ATOM 1166 C C . ILE B 1 50 ? -4.914 -5.363 -3.793 1 91.94 50 ILE B C 1
ATOM 1168 O O . ILE B 1 50 ? -4.328 -4.656 -2.963 1 91.94 50 ILE B O 1
ATOM 1172 N N . SER B 1 51 ? -5.629 -4.898 -4.816 1 92.56 51 SER B N 1
ATOM 1173 C CA . SER B 1 51 ? -5.762 -3.459 -5.023 1 92.56 51 SER B CA 1
ATOM 1174 C C . SER B 1 51 ? -6.438 -2.789 -3.828 1 92.56 51 SER B C 1
ATOM 1176 O O . SER B 1 51 ? -6.008 -1.724 -3.385 1 92.56 51 SER B O 1
ATOM 1178 N N . ASP B 1 52 ? -7.441 -3.41 -3.33 1 91.25 52 ASP B N 1
ATOM 1179 C CA . ASP B 1 52 ? -8.164 -2.859 -2.188 1 91.25 52 ASP B CA 1
ATOM 1180 C C . ASP B 1 52 ? -7.27 -2.785 -0.954 1 91.25 52 ASP B C 1
ATOM 1182 O O . ASP B 1 52 ? -7.273 -1.783 -0.236 1 91.25 52 ASP B O 1
ATOM 1186 N N . LEU B 1 53 ? -6.523 -3.787 -0.725 1 90.06 53 LEU B N 1
ATOM 1187 C CA . LEU B 1 53 ? -5.609 -3.822 0.412 1 90.06 53 LEU B CA 1
ATOM 1188 C C . LEU B 1 53 ? -4.551 -2.732 0.291 1 90.06 53 LEU B C 1
ATOM 1190 O O . LEU B 1 53 ? -4.281 -2.012 1.254 1 90.06 53 LEU B O 1
ATOM 1194 N N . ALA B 1 54 ? -3.994 -2.631 -0.883 1 92.19 54 ALA B N 1
ATOM 1195 C CA . ALA B 1 54 ? -2.951 -1.635 -1.113 1 92.19 54 ALA B CA 1
ATOM 1196 C C . ALA B 1 54 ? -3.508 -0.22 -0.986 1 92.19 54 ALA B C 1
ATOM 1198 O O . ALA B 1 54 ? -2.838 0.673 -0.463 1 92.19 54 ALA B O 1
ATOM 1199 N N . PHE B 1 55 ? -4.715 -0.04 -1.433 1 92.06 55 PHE B N 1
ATOM 1200 C CA . PHE B 1 55 ? -5.355 1.264 -1.317 1 92.06 55 PHE B CA 1
ATOM 1201 C C . PHE B 1 55 ? -5.57 1.635 0.146 1 92.06 55 PHE B C 1
ATOM 1203 O O . PHE B 1 55 ? -5.277 2.76 0.556 1 92.06 55 PHE B O 1
ATOM 1210 N N . LYS B 1 56 ? -6.141 0.757 0.865 1 89.31 56 LYS B N 1
ATOM 1211 C CA . LYS B 1 56 ? -6.375 0.994 2.285 1 89.31 56 LYS B CA 1
ATOM 1212 C C . LYS B 1 56 ? -5.074 1.319 3.014 1 89.31 56 LYS B C 1
ATOM 1214 O O . LYS B 1 56 ? -5.047 2.195 3.881 1 89.31 56 LYS B O 1
ATOM 1219 N N . TYR B 1 57 ? -4.059 0.633 2.668 1 89.75 57 TYR B N 1
ATOM 1220 C CA . TYR B 1 57 ? -2.752 0.892 3.268 1 89.75 57 TYR B CA 1
ATOM 1221 C C . TYR B 1 57 ? -2.287 2.311 2.967 1 89.75 57 TYR B C 1
ATOM 1223 O O . TYR B 1 57 ? -1.844 3.029 3.865 1 89.75 57 TYR B O 1
ATOM 1231 N N . ALA B 1 58 ? -2.352 2.725 1.699 1 92.12 58 ALA B N 1
ATOM 1232 C CA . ALA B 1 58 ? -1.922 4.062 1.303 1 92.12 58 ALA B CA 1
ATOM 1233 C C . ALA B 1 58 ? -2.734 5.137 2.021 1 92.12 58 ALA B C 1
ATOM 1235 O O . ALA B 1 58 ? -2.18 6.133 2.494 1 92.12 58 ALA B O 1
ATOM 1236 N N . GLN B 1 59 ? -4.004 4.902 2.041 1 91.25 59 GLN B N 1
ATOM 1237 C CA . GLN B 1 59 ? -4.887 5.852 2.717 1 91.25 59 GLN B CA 1
ATOM 1238 C C . GLN B 1 59 ? -4.547 5.957 4.203 1 91.25 59 GLN B C 1
ATOM 1240 O O . GLN B 1 59 ? -4.48 7.055 4.754 1 91.25 59 GLN B O 1
ATOM 1245 N N . GLN B 1 60 ? -4.359 4.84 4.812 1 91 60 GLN B N 1
ATOM 1246 C CA . GLN B 1 60 ? -4.047 4.812 6.238 1 91 60 GLN B CA 1
ATOM 1247 C C . GLN B 1 60 ? -2.705 5.484 6.52 1 91 60 GLN B C 1
ATOM 1249 O O . GLN B 1 60 ? -2.57 6.223 7.496 1 91 60 GLN B O 1
ATOM 1254 N N . LEU B 1 61 ? -1.747 5.148 5.719 1 92.12 61 LEU B N 1
ATOM 1255 C CA . LEU B 1 61 ? -0.439 5.781 5.855 1 92.12 61 LEU B CA 1
ATOM 1256 C C . LEU B 1 61 ? -0.558 7.301 5.793 1 92.12 61 LEU B C 1
ATOM 1258 O O . LEU B 1 61 ? 0.003 8.008 6.633 1 92.12 61 LEU B O 1
ATOM 1262 N N . ALA B 1 62 ? -1.277 7.785 4.797 1 92.88 62 ALA B N 1
ATOM 1263 C CA . ALA B 1 62 ? -1.488 9.219 4.625 1 92.88 62 ALA B CA 1
ATOM 1264 C C . ALA B 1 62 ? -2.193 9.82 5.84 1 92.88 62 ALA B C 1
ATOM 1266 O O . ALA B 1 62 ? -1.836 10.914 6.297 1 92.88 62 ALA B O 1
ATOM 1267 N N . LYS B 1 63 ? -3.143 9.102 6.297 1 91.81 63 LYS B N 1
ATOM 1268 C CA . LYS B 1 63 ? -3.887 9.57 7.465 1 91.81 63 LYS B CA 1
ATOM 1269 C C . LYS B 1 63 ? -2.996 9.617 8.703 1 91.81 63 LYS B C 1
ATOM 1271 O O . LYS B 1 63 ? -3.039 10.586 9.461 1 91.81 63 LYS B O 1
ATOM 1276 N N . ASP B 1 64 ? -2.219 8.609 8.93 1 93 64 ASP B N 1
ATOM 1277 C CA . ASP B 1 64 ? -1.362 8.508 10.109 1 93 64 ASP B CA 1
ATOM 1278 C C . ASP B 1 64 ? -0.367 9.664 10.164 1 93 64 ASP B C 1
ATOM 1280 O O . ASP B 1 64 ? -0.182 10.281 11.211 1 93 64 ASP B O 1
ATOM 1284 N N . VAL B 1 65 ? 0.222 10 9.07 1 95.12 65 VAL B N 1
ATOM 1285 C CA . VAL B 1 65 ? 1.253 11.039 9.07 1 95.12 65 VAL B CA 1
ATOM 1286 C C . VAL B 1 65 ? 0.627 12.391 9.406 1 95.12 65 VAL B C 1
ATOM 1288 O O . VAL B 1 65 ? 1.23 13.203 10.109 1 95.12 65 VAL B O 1
ATOM 1291 N N . GLU B 1 66 ? -0.515 12.57 8.945 1 94.31 66 GLU B N 1
ATOM 1292 C CA . GLU B 1 66 ? -1.214 13.82 9.25 1 94.31 66 GLU B CA 1
ATOM 1293 C C . GLU B 1 66 ? -1.598 13.883 10.727 1 94.31 66 GLU B C 1
ATOM 1295 O O . GLU B 1 66 ? -1.474 14.938 11.359 1 94.31 66 GLU B O 1
ATOM 1300 N N . LEU B 1 67 ? -2.066 12.781 11.211 1 93.38 67 LEU B N 1
ATOM 1301 C CA . LEU B 1 67 ? -2.447 12.719 12.617 1 93.38 67 LEU B CA 1
ATOM 1302 C C . LEU B 1 67 ? -1.241 12.961 13.516 1 93.38 67 LEU B C 1
ATOM 1304 O O . LEU B 1 67 ? -1.35 13.656 14.531 1 93.38 67 LEU B O 1
ATOM 1308 N N . PHE B 1 68 ? -0.127 12.398 13.141 1 94.88 68 PHE B N 1
ATOM 1309 C CA . PHE B 1 68 ? 1.089 12.617 13.914 1 94.88 68 PHE B CA 1
ATOM 1310 C C . PHE B 1 68 ? 1.476 14.094 13.906 1 94.88 68 PHE B C 1
ATOM 1312 O O . PHE B 1 68 ? 1.835 14.648 14.945 1 94.88 68 PHE B O 1
ATOM 1319 N N . ALA B 1 69 ? 1.424 14.703 12.711 1 96.31 69 ALA B N 1
ATOM 1320 C CA . ALA B 1 69 ? 1.734 16.125 12.602 1 96.31 69 ALA B CA 1
ATOM 1321 C C . ALA B 1 69 ? 0.79 16.969 13.461 1 96.31 69 ALA B C 1
ATOM 1323 O O . ALA B 1 69 ? 1.23 17.844 14.195 1 96.31 69 ALA B O 1
ATOM 1324 N N . GLN B 1 70 ? -0.476 16.688 13.422 1 95.12 70 GLN B N 1
ATOM 1325 C CA . GLN B 1 70 ? -1.477 17.391 14.211 1 95.12 70 GLN B CA 1
ATOM 1326 C C . GLN B 1 70 ? -1.228 17.219 15.703 1 95.12 70 GLN B C 1
ATOM 1328 O O . GLN B 1 70 ? -1.286 18.188 16.469 1 95.12 70 GLN B O 1
ATOM 1333 N N . HIS B 1 71 ? -0.98 16.016 16.062 1 95.5 71 HIS B N 1
ATOM 1334 C CA . HIS B 1 71 ? -0.716 15.703 17.469 1 95.5 71 HIS B CA 1
ATOM 1335 C C . HIS B 1 71 ? 0.489 16.484 17.984 1 95.5 71 HIS B C 1
ATOM 1337 O O . HIS B 1 71 ? 0.523 16.875 19.156 1 95.5 71 HIS B O 1
ATOM 1343 N N . ALA B 1 72 ? 1.391 16.734 17.203 1 96.25 72 ALA B N 1
ATOM 1344 C CA . ALA B 1 72 ? 2.598 17.484 17.562 1 96.25 72 ALA B CA 1
ATOM 1345 C C . ALA B 1 72 ? 2.379 18.984 17.422 1 96.25 72 ALA B C 1
ATOM 1347 O O . ALA B 1 72 ? 3.307 19.766 17.609 1 96.25 72 ALA B O 1
ATOM 1348 N N . GLY B 1 73 ? 1.221 19.438 17 1 95.88 73 GLY B N 1
ATOM 1349 C CA . GLY B 1 73 ? 0.868 20.844 16.875 1 95.88 73 GLY B CA 1
ATOM 1350 C C . GLY B 1 73 ? 1.354 21.484 15.594 1 95.88 73 GLY B C 1
ATOM 1351 O O . GLY B 1 73 ? 1.525 22.703 15.523 1 95.88 73 GLY B O 1
ATOM 1352 N N . ARG B 1 74 ? 1.729 20.703 14.641 1 96.44 74 ARG B N 1
ATOM 1353 C CA . ARG B 1 74 ? 2.213 21.219 13.367 1 96.44 74 ARG B CA 1
ATOM 1354 C C . ARG B 1 74 ? 1.104 21.219 12.32 1 96.44 74 ARG B C 1
ATOM 1356 O O . ARG B 1 74 ? 0.139 20.453 12.422 1 96.44 74 ARG B O 1
ATOM 1363 N N . LYS B 1 75 ? 1.292 22.109 11.32 1 93.88 75 LYS B N 1
ATOM 1364 C CA . LYS B 1 75 ? 0.357 22.172 10.203 1 93.88 75 LYS B CA 1
ATOM 1365 C C . LYS B 1 75 ? 0.926 21.484 8.969 1 93.88 75 LYS B C 1
ATOM 1367 O O . LYS B 1 75 ? 0.266 21.422 7.93 1 93.88 75 LYS B O 1
ATOM 1372 N N . SER B 1 76 ? 2.111 21.031 9.078 1 95.5 76 SER B N 1
ATOM 1373 C CA . SER B 1 76 ? 2.768 20.344 7.973 1 95.5 76 SER B CA 1
ATOM 1374 C C . SER B 1 76 ? 3.383 19.016 8.438 1 95.5 76 SER B C 1
ATOM 1376 O O . SER B 1 76 ? 3.809 18.906 9.586 1 95.5 76 SER B O 1
ATOM 1378 N N . VAL B 1 77 ? 3.381 18.109 7.527 1 95.75 77 VAL B N 1
ATOM 1379 C CA . VAL B 1 77 ? 3.949 16.797 7.785 1 95.75 77 VAL B CA 1
ATOM 1380 C C . VAL B 1 77 ? 5.465 16.828 7.594 1 95.75 77 VAL B C 1
ATOM 1382 O O . VAL B 1 77 ? 5.961 17.469 6.664 1 95.75 77 VAL B O 1
ATOM 1385 N N . ASN B 1 78 ? 6.164 16.188 8.492 1 94.38 78 ASN B N 1
ATOM 1386 C CA . ASN B 1 78 ? 7.605 16.062 8.305 1 94.38 78 ASN B CA 1
ATOM 1387 C C . ASN B 1 78 ? 8.047 14.602 8.305 1 94.38 78 ASN B C 1
ATOM 1389 O O . ASN B 1 78 ? 7.211 13.703 8.422 1 94.38 78 ASN B O 1
ATOM 1393 N N . MET B 1 79 ? 9.367 14.375 8.125 1 93.62 79 MET B N 1
ATOM 1394 C CA . MET B 1 79 ? 9.891 13.023 7.93 1 93.62 79 MET B CA 1
ATOM 1395 C C . MET B 1 79 ? 9.711 12.188 9.188 1 93.62 79 MET B C 1
ATOM 1397 O O . MET B 1 79 ? 9.508 10.969 9.109 1 93.62 79 MET B O 1
ATOM 1401 N N . GLU B 1 80 ? 9.781 12.773 10.359 1 94.38 80 GLU B N 1
ATOM 1402 C CA . GLU B 1 80 ? 9.539 12.047 11.602 1 94.38 80 GLU B CA 1
ATOM 1403 C C . GLU B 1 80 ? 8.141 11.43 11.609 1 94.38 80 GLU B C 1
ATOM 1405 O O . GLU B 1 80 ? 7.949 10.312 12.109 1 94.38 80 GLU B O 1
ATOM 1410 N N . ASP B 1 81 ? 7.172 12.148 11.086 1 95.44 81 ASP B N 1
ATOM 1411 C CA . ASP B 1 81 ? 5.812 11.625 10.977 1 95.44 81 ASP B CA 1
ATOM 1412 C C . ASP B 1 81 ? 5.77 10.375 10.102 1 95.44 81 ASP B C 1
ATOM 1414 O O . ASP B 1 81 ? 5.047 9.422 10.406 1 95.44 81 ASP B O 1
ATOM 1418 N N . VAL B 1 82 ? 6.512 10.383 9.016 1 93.25 82 VAL B N 1
ATOM 1419 C CA . VAL B 1 82 ? 6.562 9.258 8.086 1 93.25 82 VAL B CA 1
ATOM 1420 C C . VAL B 1 82 ? 7.18 8.039 8.773 1 93.25 82 VAL B C 1
ATOM 1422 O O . VAL B 1 82 ? 6.656 6.93 8.672 1 93.25 82 VAL B O 1
ATOM 1425 N N . ILE B 1 83 ? 8.18 8.297 9.531 1 90.06 83 ILE B N 1
ATOM 1426 C CA . ILE B 1 83 ? 8.883 7.23 10.234 1 90.06 83 ILE B CA 1
ATOM 1427 C C . ILE B 1 83 ? 7.953 6.605 11.273 1 90.06 83 ILE B C 1
ATOM 1429 O O . ILE B 1 83 ? 7.84 5.383 11.359 1 90.06 83 ILE B O 1
ATOM 1433 N N . LEU B 1 84 ? 7.289 7.414 11.984 1 90.31 84 LEU B N 1
ATOM 1434 C CA . LEU B 1 84 ? 6.355 6.938 13.008 1 90.31 84 LEU B CA 1
ATOM 1435 C C . LEU B 1 84 ? 5.215 6.152 12.367 1 90.31 84 LEU B C 1
ATOM 1437 O O . LEU B 1 84 ? 4.793 5.121 12.906 1 90.31 84 LEU B O 1
ATOM 1441 N N . SER B 1 85 ? 4.695 6.652 11.305 1 89.75 85 SER B N 1
ATOM 1442 C CA . SER B 1 85 ? 3.596 5.98 10.617 1 89.75 85 SER B CA 1
ATOM 1443 C C . SER B 1 85 ? 4.02 4.605 10.109 1 89.75 85 SER B C 1
ATOM 1445 O O . SER B 1 85 ? 3.262 3.639 10.211 1 89.75 85 SER B O 1
ATOM 1447 N N . ASP B 1 86 ? 5.152 4.625 9.484 1 85.5 86 ASP B N 1
ATOM 1448 C CA . ASP B 1 86 ? 5.676 3.352 9 1 85.5 86 ASP B CA 1
ATOM 1449 C C . ASP B 1 86 ? 5.773 2.33 10.125 1 85.5 86 ASP B C 1
ATOM 1451 O O . ASP B 1 86 ? 5.348 1.184 9.977 1 85.5 86 ASP B O 1
ATOM 1455 N N . TYR B 1 87 ? 6.066 2.766 11.32 1 78.38 87 TYR B N 1
ATOM 1456 C CA . TYR B 1 87 ? 6.191 1.919 12.5 1 78.38 87 TYR B CA 1
ATOM 1457 C C . TYR B 1 87 ? 4.824 1.483 13.008 1 78.38 87 TYR B C 1
ATOM 1459 O O . TYR B 1 87 ? 4.625 0.319 13.359 1 78.38 87 TYR B O 1
ATOM 1467 N N . GLN B 1 88 ? 3.9 2.393 13.016 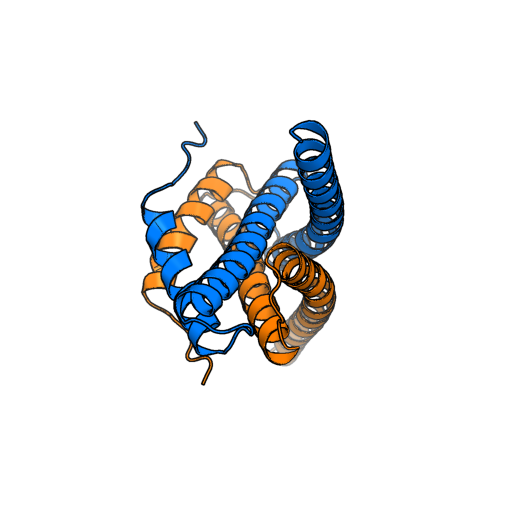1 78.38 88 GLN B N 1
ATOM 1468 C CA . GLN B 1 88 ? 2.572 2.135 13.562 1 78.38 88 GLN B CA 1
ATOM 1469 C C . GLN B 1 88 ? 1.766 1.222 12.648 1 78.38 88 GLN B C 1
ATOM 1471 O O . GLN B 1 88 ? 0.912 0.463 13.109 1 78.38 88 GLN B O 1
ATOM 1476 N N . ASN B 1 89 ? 1.808 1.497 11.5 1 71.81 89 ASN B N 1
ATOM 1477 C CA . ASN B 1 89 ? 1.053 0.673 10.562 1 71.81 89 ASN B CA 1
ATOM 1478 C C . ASN B 1 89 ? 1.613 -0.744 10.484 1 71.81 89 ASN B C 1
ATOM 1480 O O . ASN B 1 89 ? 0.951 -1.651 9.984 1 71.81 89 ASN B O 1
ATOM 1484 N N . LEU B 1 90 ? 2.574 -0.875 11 1 62.53 90 LEU B N 1
ATOM 1485 C CA . LEU B 1 90 ? 3.158 -2.207 11.125 1 62.53 90 LEU B CA 1
ATOM 1486 C C . LEU B 1 90 ? 2.602 -2.934 12.344 1 62.53 90 LEU B C 1
ATOM 1488 O O . LEU B 1 90 ? 2.357 -4.141 12.297 1 62.53 90 LEU B O 1
ATOM 1492 N N . VAL B 1 91 ? 2.145 -2.266 13.422 1 52.66 91 VAL B N 1
ATOM 1493 C CA . VAL B 1 91 ? 1.745 -2.818 14.711 1 52.66 91 VAL B CA 1
ATOM 1494 C C . VAL B 1 91 ? 0.29 -3.275 14.656 1 52.66 91 VAL B C 1
ATOM 1496 O O . VAL B 1 91 ? -0.034 -4.391 15.062 1 52.66 91 VAL B O 1
ATOM 1499 N N . PRO B 1 92 ? -0.773 -2.426 14.469 1 51.16 92 PRO B N 1
ATOM 1500 C CA . PRO B 1 92 ? -2.189 -2.789 14.547 1 51.16 92 PRO B CA 1
ATOM 1501 C C . PRO B 1 92 ? -2.559 -3.93 13.602 1 51.16 92 PRO B C 1
ATOM 1503 O O . PRO B 1 92 ? -3.475 -4.703 13.891 1 51.16 92 PRO B O 1
ATOM 1506 N N . TRP B 1 93 ? -2.189 -3.887 12.383 1 49.38 93 TRP B N 1
ATOM 1507 C CA . TRP B 1 93 ? -2.604 -4.922 11.438 1 49.38 93 TRP B CA 1
ATOM 1508 C C . TRP B 1 93 ? -2.332 -6.312 12 1 49.38 93 TRP B C 1
ATOM 1510 O O . TRP B 1 93 ? -2.947 -7.293 11.578 1 49.38 93 TRP B O 1
ATOM 1520 N N . LEU B 1 94 ? -1.566 -6.449 12.945 1 46 94 LEU B N 1
ATOM 1521 C CA . LEU B 1 94 ? -1.547 -7.688 13.719 1 46 94 LEU B CA 1
ATOM 1522 C C . LEU B 1 94 ? -2.896 -7.934 14.383 1 46 94 LEU B C 1
ATOM 1524 O O . LEU B 1 94 ? -3.324 -9.078 14.523 1 46 94 LEU B O 1
ATOM 1528 N N . GLU B 1 95 ? -3.604 -6.988 14.672 1 49 95 GLU B N 1
ATOM 1529 C CA . GLU B 1 95 ? -4.824 -7.176 15.453 1 49 95 GLU B CA 1
ATOM 1530 C C . GLU B 1 95 ? -6.055 -7.215 14.547 1 49 95 GLU B C 1
ATOM 1532 O O . GLU B 1 95 ? -7.055 -7.852 14.875 1 49 95 GLU B O 1
ATOM 1537 N N . GLU B 1 96 ? -6.254 -6.434 13.477 1 43.62 96 GLU B N 1
ATOM 1538 C CA . GLU B 1 96 ? -7.531 -6.195 12.812 1 43.62 96 GLU B CA 1
ATOM 1539 C C . GLU B 1 96 ? -7.605 -6.941 11.484 1 43.62 96 GLU B C 1
ATOM 1541 O O . GLU B 1 96 ? -8.477 -6.664 10.656 1 43.62 96 GLU B O 1
ATOM 1546 N N . MET B 1 97 ? -7.207 -8.047 11.172 1 42.88 97 MET B N 1
ATOM 1547 C CA . MET B 1 97 ? -7.293 -8.797 9.922 1 42.88 97 MET B CA 1
ATOM 1548 C C . MET B 1 97 ? -8.734 -8.852 9.422 1 42.88 97 MET B C 1
ATOM 1550 O O . MET B 1 97 ? -9.633 -9.258 10.148 1 42.88 97 MET B O 1
ATOM 1554 N N . PRO B 1 98 ? -9.109 -7.996 8.414 1 37.62 98 PRO B N 1
ATOM 1555 C CA . PRO B 1 98 ? -10.484 -8.148 7.938 1 37.62 98 PRO B CA 1
ATOM 1556 C C . PRO B 1 98 ? -10.742 -9.508 7.297 1 37.62 98 PRO B C 1
ATOM 1558 O O . PRO B 1 98 ? -9.812 -10.148 6.809 1 37.62 98 PRO B O 1
ATOM 1561 N N . ASP B 1 99 ? -11.867 -10.055 7.512 1 36.72 99 ASP B N 1
ATOM 1562 C CA . ASP B 1 99 ? -12.43 -11.289 6.984 1 36.72 99 ASP B CA 1
ATOM 1563 C C . ASP B 1 99 ? -12.742 -11.164 5.496 1 36.72 99 ASP B C 1
ATOM 1565 O O . ASP B 1 99 ? -13.57 -10.336 5.098 1 36.72 99 ASP B O 1
ATOM 1569 N N . CYS B 1 100 ? -11.789 -11.273 4.543 1 39.72 100 CYS B N 1
ATOM 1570 C CA . CYS B 1 100 ? -12.109 -11.414 3.129 1 39.72 100 CYS B CA 1
ATOM 1571 C C . CYS B 1 100 ? -13.07 -12.578 2.902 1 39.72 100 CYS B C 1
ATOM 1573 O O . CYS B 1 100 ? -13.141 -13.125 1.801 1 39.72 100 CYS B O 1
ATOM 1575 N N . SER B 1 101 ? -13.977 -12.984 3.713 1 31.22 101 SER B N 1
ATOM 1576 C CA . SER B 1 101 ? -14.977 -14 3.385 1 31.22 101 SER B CA 1
ATOM 1577 C C . SER B 1 101 ? -15.914 -13.516 2.283 1 31.22 101 SER B C 1
ATOM 1579 O O . SER B 1 101 ? -16.203 -12.32 2.184 1 31.22 101 SER B O 1
#

Nearest PDB structures (foldseek):
  7da2-assembly1_C  TM=7.790E-01  e=2.285E-04  Gallus gallus
  7da0-assembly1_B-2  TM=7.734E-01  e=2.145E-04  Gallus gallus
  3b0b-assembly1_A  TM=7.572E-01  e=3.339E-04  Gallus gallus
  4drb-assembly2_E  TM=7.054E-01  e=6.283E-04  Homo sapiens
  4ne1-assembly1_K  TM=7.391E-01  e=2.088E-03  Homo sapiens

Radius of gyration: 18.08 Å; Cα contacts (8 Å, |Δi|>4): 209; chains: 2; bounding box: 53×48×39 Å

InterPro domains:
  IPR009072 Histone-fold [G3DSA:1.10.20.10] (4-97)
  IPR009072 Histone-fold [SSF47113] (37-85)
  IPR029003 CENP-S/Mhf1 [PF15630] (19-85)

Sequence (202 aa):
MGSDVDRGEEEEEAASELLRDRFRLCTISIAEAEAKQNGMEISQPIVACISDLAFKYAQQLAKDVELFAQHAGRKSVNMEDVILSDYQNLVPWLEEMPDCSMGSDVDRGEEEEEAASELLRDRFRLCTISIAEAEAKQNGMEISQPIVACISDLAFKYAQQLAKDVELFAQHAGRKSVNMEDVILSDYQNLVPWLEEMPDCS

Organism: Sesamum indicum (NCBI:txid4182)

pLDDT: mean 83.05, std 16.4, range [27.53, 96.44]

Secondary structure (DSSP, 8-state):
-HHHHHHHHHHHHHHHHHHHHHHHHHHHHHHHHHHHHTT-B--HHHHHHHHHHHHHHHHHHHHHHHHHHHHTT-SB--HHHHHHHHHHTTSGGGT------/-HHHHHHHHHHHHHHHHHHHHHHHHHHHHHHHHHHHHTT-B--HHHHHHHHHHHHHHHHHHHHHHHHHHHHTT-SB--HHHHHHHHHHTTSGGGT------

Solvent-accessible surface area (backbone atoms only — not comparable to full-atom values): 10797 Å² total; per-residue (Å²): 116,68,63,60,51,50,49,56,52,50,51,50,48,52,53,47,50,53,51,46,55,55,40,34,56,46,37,39,54,52,41,50,51,47,24,58,75,67,72,38,47,72,50,70,72,56,42,51,49,53,24,51,54,43,47,52,49,44,52,47,47,43,47,40,19,49,51,46,18,47,74,71,72,40,62,46,51,52,69,67,26,50,54,50,30,59,54,47,67,23,53,54,54,67,72,61,69,74,78,85,118,117,68,63,61,53,50,48,54,52,49,51,51,48,52,52,48,50,54,51,47,56,55,40,33,57,47,40,40,54,51,40,51,51,50,24,58,76,67,72,39,45,72,50,69,71,55,42,52,49,52,24,51,53,42,49,52,49,42,52,48,48,42,47,41,18,47,49,46,18,46,74,71,72,41,62,47,50,53,70,68,25,49,54,51,28,60,56,48,67,23,56,55,56,69,71,62,73,77,80,86,119

Foldseek 3Di:
DVVVVVVVVVVVVVVLVVVLVVQLVVQLVVVVVVCVVVVHDDDPVRSNVSSVVVSVLVVQLVVQQCVVCVVVVHPDGDPVSNVVSVVVVVPCCVPCVDDPD/DVVVVVVVVVVVVVVLVVVLVVQLVVQLVVVVVVCVVVVHDDDPVRSNVSSVVVSVLVVQ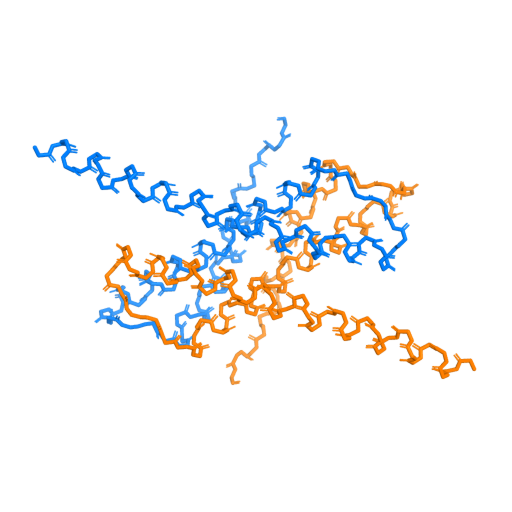LVVQQCVVCVVVVHPDGDVVSNVVSVVVVVPCCVPCVDDPD